Protein AF-A0A3P1TD39-F1 (afdb_monomer)

Solvent-accessible surface area (backbone atoms only — not comparable to full-atom values): 18382 Å² total; per-residue (Å²): 131,80,93,65,80,79,54,43,63,57,52,40,51,51,52,52,50,35,37,76,71,69,47,69,51,50,59,56,57,63,72,44,53,49,59,53,51,52,46,24,37,55,45,38,36,72,42,87,74,87,69,83,88,59,96,70,74,59,81,68,48,37,69,60,39,45,28,44,63,50,65,69,50,23,34,54,22,42,58,54,38,56,75,42,86,57,62,47,39,44,34,53,33,38,55,29,41,52,40,89,48,66,66,38,19,52,52,18,47,55,41,57,73,74,49,77,57,79,81,40,47,82,45,25,48,43,30,29,51,63,39,48,80,39,88,74,18,57,56,51,44,62,55,47,48,66,73,42,50,94,75,48,68,76,69,52,55,53,56,34,56,69,38,89,53,65,67,38,20,51,49,42,52,50,52,40,51,74,72,61,54,52,38,66,62,28,48,59,50,50,76,72,56,80,52,67,70,55,43,51,56,28,39,64,46,17,48,79,37,72,73,46,21,59,56,23,56,77,43,91,47,59,66,38,26,30,50,18,60,70,71,51,52,60,92,77,53,53,69,68,59,37,56,56,32,39,53,38,94,42,69,69,29,19,56,49,24,45,58,49,25,52,70,71,74,41,61,52,63,63,50,23,48,54,43,24,74,75,66,67,37,69,44,25,48,53,43,30,49,74,70,71,52,83,79,59,70,68,59,53,49,53,56,63,68,66,72,53,84,69,70,76,74,73,92,75,79,74,78,79,83,79,76,83,80,134

pLDDT: mean 89.74, std 12.95, range [38.0, 98.5]

Radius of gyration: 28.57 Å; Cα contacts (8 Å, |Δi|>4): 344; chains: 1; bounding box: 74×51×77 Å

Organism: NCBI:txid1750

Secondary structure (DSSP, 8-state):
---SPPPHHHHHHHHHHHHHTT--HHHHHHHS-HHHHHHHHHHHHHS-------SS--GGGHHHHHTSS-HHHHHHHHHHHHHS-SHHHHHHHHHHTT-SSHHHHHHHHHHHHTS-HHHHHHHHHHHHHHHTTSGGGTTHHHHHHHHHHHHHTTHHHHHHHS-SSHHHHHHHHHHHHHTT--HHHHHHHHTT---HHHHHHHHHHHTTSHHHHHHHHTSS-HHHHHHHHHHS-GGGS-HHHHHHHHT-SSHHHHHHHHHHHHHTT--HHHHHHHHHHHH--HHHHHHHHHTT----HHHHHHHHHTS-------TT-PPP------

Structure (mmCIF, N/CA/C/O backbone):
data_AF-A0A3P1TD39-F1
#
_entry.id   AF-A0A3P1TD39-F1
#
loop_
_atom_site.group_PDB
_atom_site.id
_atom_site.type_symbol
_atom_site.label_atom_id
_atom_site.label_alt_id
_atom_site.label_comp_id
_atom_site.label_asym_id
_atom_site.label_entity_id
_atom_site.label_seq_id
_atom_site.pdbx_PDB_ins_code
_atom_site.Cartn_x
_atom_site.Cartn_y
_atom_site.Cartn_z
_atom_site.occupancy
_atom_site.B_iso_or_equiv
_atom_site.auth_seq_id
_atom_site.auth_comp_id
_atom_site.auth_asym_id
_atom_site.auth_atom_id
_atom_site.pdbx_PDB_model_num
ATOM 1 N N . MET A 1 1 ? -19.258 -7.836 -21.640 1.00 57.88 1 MET A N 1
ATOM 2 C CA . MET A 1 1 ? -17.808 -7.576 -21.770 1.00 57.88 1 MET A CA 1
ATOM 3 C C . MET A 1 1 ? -17.136 -8.303 -20.620 1.00 57.88 1 MET A C 1
ATOM 5 O O . MET A 1 1 ? -17.690 -8.280 -19.534 1.00 57.88 1 MET A O 1
ATOM 9 N N . SER A 1 2 ? -16.070 -9.059 -20.869 1.00 64.00 2 SER A N 1
ATOM 10 C CA . SER A 1 2 ? -15.396 -9.835 -19.819 1.00 64.00 2 SER A CA 1
ATOM 11 C C . SER A 1 2 ? -14.623 -8.881 -18.905 1.00 64.00 2 SER A C 1
ATOM 13 O O . SER A 1 2 ? -13.702 -8.229 -19.384 1.00 64.00 2 SER A O 1
ATOM 15 N N . ASP A 1 3 ? -14.969 -8.819 -17.617 1.00 87.12 3 ASP A N 1
ATOM 16 C CA . ASP A 1 3 ? -14.298 -7.979 -16.602 1.00 87.12 3 ASP A CA 1
ATOM 17 C C . ASP A 1 3 ? -12.901 -8.496 -16.198 1.00 87.12 3 ASP A C 1
ATOM 19 O O . ASP A 1 3 ? -12.267 -7.978 -15.278 1.00 87.12 3 ASP A O 1
ATOM 23 N N . PHE A 1 4 ? -12.400 -9.535 -16.869 1.00 88.06 4 PHE A N 1
ATOM 24 C CA . PHE A 1 4 ? -11.078 -10.084 -16.600 1.00 88.06 4 PHE A CA 1
ATOM 25 C C . PHE A 1 4 ? -10.000 -9.367 -17.419 1.00 88.06 4 PHE A C 1
ATOM 27 O O . PHE A 1 4 ? -10.161 -9.220 -18.635 1.00 88.06 4 PHE A O 1
ATOM 34 N N . PRO A 1 5 ? -8.878 -8.963 -16.791 1.00 89.62 5 PRO A N 1
ATOM 35 C CA . PRO A 1 5 ? -7.747 -8.424 -17.530 1.00 89.62 5 PRO A CA 1
ATOM 36 C C . PRO A 1 5 ? -7.215 -9.475 -18.522 1.00 89.62 5 PRO A C 1
ATOM 38 O O . PRO A 1 5 ? -7.234 -10.673 -18.212 1.00 89.62 5 PRO A O 1
ATOM 41 N N . PRO A 1 6 ? -6.736 -9.058 -19.709 1.00 93.06 6 PRO A N 1
ATOM 42 C CA . PRO A 1 6 ? -6.147 -9.976 -20.678 1.00 93.06 6 PRO A CA 1
ATOM 43 C C . PRO A 1 6 ? -4.956 -10.720 -20.064 1.00 93.06 6 PRO A C 1
ATOM 45 O O . PRO A 1 6 ? -4.230 -10.183 -19.224 1.00 93.06 6 PRO A O 1
ATOM 48 N N . SER A 1 7 ? -4.737 -11.965 -20.493 1.00 95.31 7 SER A N 1
ATOM 49 C CA . SER A 1 7 ? -3.577 -12.735 -20.039 1.00 95.31 7 SER A CA 1
ATOM 50 C C . SER A 1 7 ? -2.274 -12.083 -20.517 1.00 95.31 7 SER A C 1
ATOM 52 O O . SER A 1 7 ? -2.231 -11.429 -21.561 1.00 95.31 7 SER A O 1
ATOM 54 N N . SER A 1 8 ? -1.174 -12.301 -19.791 1.00 94.56 8 SER A N 1
ATOM 55 C CA . SER A 1 8 ? 0.138 -11.775 -20.194 1.00 94.56 8 SER A CA 1
ATOM 56 C C . SER A 1 8 ? 0.577 -12.272 -21.575 1.00 94.56 8 SER A C 1
ATOM 58 O O . SER A 1 8 ? 1.276 -11.557 -22.280 1.00 94.56 8 SER A O 1
ATOM 60 N N . GLN A 1 9 ? 0.129 -13.458 -22.002 1.00 93.38 9 GLN A N 1
ATOM 61 C CA . GLN A 1 9 ? 0.405 -13.982 -23.342 1.00 93.38 9 GLN A CA 1
ATOM 62 C C . GLN A 1 9 ? -0.296 -13.176 -24.439 1.00 93.38 9 GLN A C 1
ATOM 64 O O . GLN A 1 9 ? 0.348 -12.827 -25.424 1.00 93.38 9 GLN A O 1
ATOM 69 N N . VAL A 1 10 ? -1.571 -12.825 -24.234 1.00 94.31 10 VAL A N 1
ATOM 70 C CA . VAL A 1 10 ? -2.329 -11.966 -25.160 1.00 94.31 10 VAL A CA 1
ATOM 71 C C . VAL A 1 10 ? -1.664 -10.594 -25.272 1.00 94.31 10 VAL A C 1
ATOM 73 O O . VAL A 1 10 ? -1.522 -10.061 -26.365 1.00 94.31 10 VAL A O 1
ATOM 76 N N . LEU A 1 11 ? -1.177 -10.044 -24.157 1.00 95.75 11 LEU A N 1
ATOM 77 C CA . LEU A 1 11 ? -0.464 -8.764 -24.156 1.00 95.75 11 LEU A CA 1
ATOM 78 C C . LEU A 1 11 ? 0.891 -8.824 -24.884 1.00 95.75 11 LEU A C 1
ATOM 80 O O . LEU A 1 11 ? 1.277 -7.856 -25.535 1.00 95.75 11 LEU A O 1
ATOM 84 N N . VAL A 1 12 ? 1.610 -9.950 -24.811 1.00 94.44 12 VAL A N 1
ATOM 85 C CA . VAL A 1 12 ? 2.839 -10.164 -25.599 1.00 94.44 12 VAL A CA 1
ATOM 86 C C . VAL A 1 12 ? 2.527 -10.244 -27.097 1.00 94.44 12 VAL A C 1
ATOM 88 O O . VAL A 1 12 ? 3.267 -9.686 -27.903 1.00 94.44 12 VAL A O 1
ATOM 91 N N . GLU A 1 13 ? 1.442 -10.922 -27.477 1.00 93.31 13 GLU A N 1
ATOM 92 C CA . GLU A 1 13 ? 0.987 -11.003 -28.872 1.00 93.31 13 GLU A CA 1
ATOM 93 C C . GLU A 1 13 ? 0.573 -9.627 -29.399 1.00 93.31 13 GLU A C 1
ATOM 95 O O . GLU A 1 13 ? 1.046 -9.222 -30.459 1.00 93.31 13 GLU A O 1
ATOM 100 N N . GLN A 1 14 ? -0.182 -8.863 -28.608 1.00 95.12 14 GLN A N 1
ATOM 101 C CA . GLN A 1 14 ? -0.539 -7.478 -28.914 1.00 95.12 14 GLN A CA 1
ATOM 102 C C . GLN A 1 14 ? 0.703 -6.592 -29.085 1.00 95.12 14 GLN A C 1
ATOM 104 O O . GLN A 1 14 ? 0.769 -5.795 -30.018 1.00 95.12 14 GLN A O 1
ATOM 109 N N . LEU A 1 15 ? 1.712 -6.735 -28.216 1.00 94.81 15 LEU A N 1
ATOM 110 C CA . LEU A 1 15 ? 2.974 -6.005 -28.349 1.00 94.81 15 LEU A CA 1
ATOM 111 C C . LEU A 1 15 ? 3.665 -6.327 -29.677 1.00 94.81 15 LEU A C 1
ATOM 113 O O . LEU A 1 15 ? 4.125 -5.411 -30.356 1.00 94.81 15 LEU A O 1
ATOM 117 N N . ALA A 1 16 ? 3.728 -7.603 -30.057 1.00 92.38 16 ALA A N 1
ATOM 118 C CA . ALA A 1 16 ? 4.336 -8.022 -31.316 1.00 92.38 16 ALA A CA 1
ATOM 119 C C . ALA A 1 16 ? 3.547 -7.509 -32.531 1.00 92.38 16 ALA A C 1
ATOM 121 O O . ALA A 1 16 ? 4.153 -7.021 -33.481 1.00 92.38 16 ALA A O 1
ATOM 122 N N . GLU A 1 17 ? 2.215 -7.560 -32.487 1.00 93.19 17 GLU A N 1
ATOM 123 C CA . GLU A 1 17 ? 1.334 -7.054 -33.543 1.00 93.19 17 GLU A CA 1
ATOM 124 C C . GLU A 1 17 ? 1.501 -5.545 -33.752 1.00 93.19 17 GLU A C 1
ATOM 126 O O . GLU A 1 17 ? 1.794 -5.113 -34.867 1.00 93.19 17 GLU A O 1
ATOM 131 N N . VAL A 1 18 ? 1.405 -4.750 -32.678 1.00 94.50 18 VAL A N 1
ATOM 132 C CA . VAL A 1 18 ? 1.616 -3.293 -32.729 1.00 94.50 18 VAL A CA 1
ATOM 133 C C . VAL A 1 18 ? 3.020 -2.968 -33.241 1.00 94.50 18 VAL A C 1
ATOM 135 O O . VAL A 1 18 ? 3.169 -2.069 -34.064 1.00 94.50 18 VAL A O 1
ATOM 138 N N . THR A 1 19 ? 4.038 -3.724 -32.815 1.00 92.12 19 THR A N 1
ATOM 139 C CA . THR A 1 19 ? 5.416 -3.555 -33.309 1.00 92.12 19 THR A CA 1
ATOM 140 C C . THR A 1 19 ? 5.503 -3.807 -34.816 1.00 92.12 19 THR A C 1
ATOM 142 O O . THR A 1 19 ? 5.998 -2.953 -35.545 1.00 92.12 19 THR A O 1
ATOM 145 N N . ASN A 1 20 ? 4.976 -4.937 -35.297 1.00 90.06 20 ASN A N 1
ATOM 146 C CA . ASN A 1 20 ? 5.028 -5.327 -36.711 1.00 90.06 20 ASN A CA 1
ATOM 147 C C . ASN A 1 20 ? 4.225 -4.386 -37.619 1.00 90.06 20 ASN A C 1
ATOM 149 O O . ASN A 1 20 ? 4.592 -4.179 -38.774 1.00 90.06 20 ASN A O 1
ATOM 153 N N . ALA A 1 21 ? 3.141 -3.811 -37.101 1.00 92.44 21 ALA A N 1
ATOM 154 C CA . ALA A 1 21 ? 2.335 -2.815 -37.796 1.00 92.44 21 ALA A CA 1
ATOM 155 C C . ALA A 1 21 ? 2.965 -1.406 -37.784 1.00 92.44 21 ALA A C 1
ATOM 157 O O . ALA A 1 21 ? 2.401 -0.487 -38.376 1.00 92.44 21 ALA A O 1
ATOM 158 N N . GLY A 1 22 ? 4.102 -1.209 -37.101 1.00 91.31 22 GLY A N 1
ATOM 159 C CA . GLY A 1 22 ? 4.721 0.107 -36.926 1.00 91.31 22 GLY A CA 1
ATOM 160 C C . GLY A 1 22 ? 3.883 1.069 -36.074 1.00 91.31 22 GLY A C 1
ATOM 161 O O . GLY A 1 22 ? 3.998 2.283 -36.233 1.00 91.31 22 GLY A O 1
ATOM 162 N N . GLY A 1 23 ? 3.016 0.539 -35.206 1.00 93.38 23 GLY A N 1
ATOM 163 C CA . GLY A 1 23 ? 2.178 1.323 -34.302 1.00 93.38 23 GLY A CA 1
ATOM 164 C C . GLY A 1 23 ? 2.947 1.926 -33.121 1.00 93.38 23 GLY A C 1
ATOM 165 O O . GLY A 1 23 ? 4.159 1.755 -32.970 1.00 93.38 23 GLY A O 1
ATOM 166 N N . ASP A 1 24 ? 2.227 2.635 -32.248 1.00 95.75 24 ASP A N 1
ATOM 167 C CA . ASP A 1 24 ? 2.815 3.313 -31.087 1.00 95.75 24 ASP A CA 1
ATOM 168 C C . ASP A 1 24 ? 3.069 2.343 -29.919 1.00 95.75 24 ASP A C 1
ATOM 170 O O . ASP A 1 24 ? 2.263 2.170 -28.999 1.00 95.75 24 ASP A O 1
ATOM 174 N N . VAL A 1 25 ? 4.227 1.684 -29.978 1.00 95.62 25 VAL A N 1
ATOM 175 C CA . VAL A 1 25 ? 4.691 0.743 -28.950 1.00 95.62 25 VAL A CA 1
ATOM 176 C C . VAL A 1 25 ? 4.929 1.437 -27.601 1.00 95.62 25 VAL A C 1
ATOM 178 O O . VAL A 1 25 ? 4.716 0.826 -26.551 1.00 95.62 25 VAL A O 1
ATOM 181 N N . ASP A 1 26 ? 5.338 2.708 -27.599 1.00 95.69 26 ASP A N 1
ATOM 182 C CA . ASP A 1 26 ? 5.600 3.442 -26.358 1.00 95.69 26 ASP A CA 1
ATOM 183 C C . ASP A 1 26 ? 4.304 3.674 -25.595 1.00 95.69 26 ASP A C 1
ATOM 185 O O . ASP A 1 26 ? 4.239 3.400 -24.393 1.00 95.69 26 ASP A O 1
ATOM 189 N N . GLN A 1 27 ? 3.258 4.109 -26.297 1.00 96.19 27 GLN A N 1
ATOM 190 C CA . GLN A 1 27 ? 1.952 4.315 -25.691 1.00 96.19 27 GLN A CA 1
ATOM 191 C C . GLN A 1 27 ? 1.367 3.011 -25.141 1.00 96.19 27 GLN A C 1
ATOM 193 O O . GLN A 1 27 ? 0.805 3.004 -24.042 1.00 96.19 27 GLN A O 1
ATOM 198 N N . LEU A 1 28 ? 1.554 1.889 -25.845 1.00 97.00 28 LEU A N 1
ATOM 199 C CA . LEU A 1 28 ? 1.145 0.577 -25.342 1.00 97.00 28 LEU A CA 1
ATOM 200 C C . LEU A 1 28 ? 1.860 0.231 -24.024 1.00 97.00 28 LEU A C 1
ATOM 202 O O . LEU A 1 28 ? 1.207 -0.148 -23.053 1.00 97.00 28 LEU A O 1
ATOM 206 N N . ILE A 1 29 ? 3.178 0.427 -23.943 1.00 97.06 29 ILE A N 1
ATOM 207 C CA . ILE A 1 29 ? 3.965 0.154 -22.726 1.00 97.06 29 ILE A CA 1
ATOM 208 C C . ILE A 1 29 ? 3.551 1.058 -21.565 1.00 97.06 29 ILE A C 1
ATOM 210 O O . ILE A 1 29 ? 3.500 0.612 -20.415 1.00 97.06 29 ILE A O 1
ATOM 214 N N . LEU A 1 30 ? 3.260 2.327 -21.850 1.00 96.06 30 LEU A N 1
ATOM 215 C CA . LEU A 1 30 ? 2.821 3.292 -20.845 1.00 96.06 30 LEU A CA 1
ATOM 216 C C . LEU A 1 30 ? 1.411 2.997 -20.331 1.00 96.06 30 LEU A C 1
ATOM 218 O O . LEU A 1 30 ? 1.135 3.279 -19.165 1.00 96.06 30 LEU A O 1
ATOM 222 N N . SER A 1 31 ? 0.558 2.377 -21.152 1.00 96.31 31 SER A N 1
ATOM 223 C CA . SER A 1 31 ? -0.783 1.944 -20.743 1.00 96.31 31 SER A CA 1
ATOM 224 C C . SER A 1 31 ? -0.767 0.813 -19.706 1.00 96.31 31 SER A C 1
ATOM 226 O O . SER A 1 31 ? -1.742 0.614 -18.980 1.00 96.31 31 SER A O 1
ATOM 228 N N . TRP A 1 32 ? 0.338 0.071 -19.595 1.00 97.25 32 TRP A N 1
ATOM 229 C CA . TRP A 1 32 ? 0.459 -1.026 -18.644 1.00 97.25 32 TRP A CA 1
ATOM 230 C C . TRP A 1 32 ? 0.834 -0.541 -17.245 1.00 97.25 32 TRP A C 1
ATOM 232 O O . TRP A 1 32 ? 1.666 0.352 -17.055 1.00 97.25 32 TRP A O 1
ATOM 242 N N . THR A 1 33 ? 0.305 -1.215 -16.223 1.00 96.69 33 THR A N 1
ATOM 243 C CA . THR A 1 33 ? 0.820 -1.059 -14.856 1.00 96.69 33 THR A CA 1
ATOM 244 C C . THR A 1 33 ? 2.251 -1.603 -14.760 1.00 96.69 33 THR A C 1
ATOM 246 O O . THR A 1 33 ? 2.690 -2.396 -15.598 1.00 96.69 33 THR A O 1
ATOM 249 N N . ALA A 1 34 ? 3.004 -1.203 -13.732 1.00 97.00 34 ALA A N 1
ATOM 250 C CA . ALA A 1 34 ? 4.344 -1.742 -13.486 1.00 97.00 34 ALA A CA 1
ATOM 251 C C . ALA A 1 34 ? 4.336 -3.276 -13.355 1.00 97.00 34 ALA A C 1
ATOM 253 O O . ALA A 1 34 ? 5.189 -3.959 -13.922 1.00 97.00 34 ALA A O 1
ATOM 254 N N . ARG A 1 35 ? 3.324 -3.824 -12.672 1.00 96.25 35 ARG A N 1
ATOM 255 C CA . ARG A 1 35 ? 3.127 -5.268 -12.523 1.00 96.25 35 ARG A CA 1
ATOM 256 C C . ARG A 1 35 ? 2.851 -5.950 -13.862 1.00 96.25 35 ARG A C 1
ATOM 258 O O . ARG A 1 35 ? 3.516 -6.933 -14.179 1.00 96.25 35 ARG A O 1
ATOM 265 N N . THR A 1 36 ? 1.929 -5.406 -14.656 1.00 96.69 36 THR A N 1
ATOM 266 C CA . THR A 1 36 ? 1.600 -5.932 -15.989 1.00 96.69 36 THR A CA 1
ATOM 267 C C . THR A 1 36 ? 2.837 -5.956 -16.887 1.00 96.69 36 THR A C 1
ATOM 269 O O . THR A 1 36 ? 3.114 -6.974 -17.511 1.00 96.69 36 THR A O 1
ATOM 272 N N . LEU A 1 37 ? 3.640 -4.886 -16.890 1.00 97.81 37 LEU A N 1
ATOM 273 C CA . LEU A 1 37 ? 4.893 -4.823 -17.651 1.00 97.81 37 LEU A CA 1
ATOM 274 C C . LEU A 1 37 ? 5.869 -5.952 -17.266 1.00 97.81 37 LEU A C 1
ATOM 276 O O . LEU A 1 37 ? 6.480 -6.572 -18.135 1.00 97.81 37 LEU A O 1
ATOM 280 N N . ILE A 1 38 ? 6.002 -6.246 -15.970 1.00 97.19 38 ILE A N 1
ATOM 281 C CA . ILE A 1 38 ? 6.857 -7.334 -15.473 1.00 97.19 38 ILE A CA 1
ATOM 282 C C . ILE A 1 38 ? 6.316 -8.716 -15.880 1.00 97.19 38 ILE A C 1
ATOM 284 O O . ILE A 1 38 ? 7.097 -9.612 -16.208 1.00 97.19 38 ILE A O 1
ATOM 288 N N . GLU A 1 39 ? 4.998 -8.912 -15.838 1.00 96.25 39 GLU A N 1
ATOM 289 C CA . GLU A 1 39 ? 4.345 -10.165 -16.240 1.00 96.25 39 GLU A CA 1
ATOM 290 C C . GLU A 1 39 ? 4.477 -10.412 -17.752 1.00 96.25 39 GLU A C 1
ATOM 292 O O . GLU A 1 39 ? 4.776 -11.536 -18.162 1.00 96.25 39 GLU A O 1
ATOM 297 N N . VAL A 1 40 ? 4.329 -9.362 -18.566 1.00 96.56 40 VAL A N 1
ATOM 298 C CA . VAL A 1 40 ? 4.555 -9.391 -20.021 1.00 96.56 40 VAL A CA 1
ATOM 299 C C . VAL A 1 40 ? 6.005 -9.745 -20.339 1.00 96.56 40 VAL A C 1
ATOM 301 O O . VAL A 1 40 ? 6.243 -10.651 -21.132 1.00 96.56 40 VAL A O 1
ATOM 304 N N . ASP A 1 41 ? 6.985 -9.114 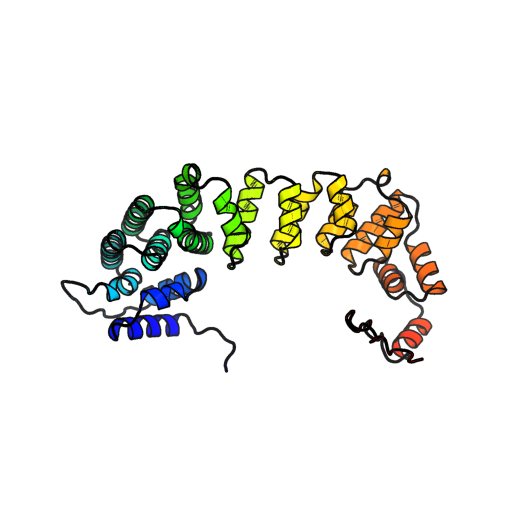-19.687 1.00 96.88 41 ASP A N 1
ATOM 305 C CA . ASP A 1 41 ? 8.400 -9.448 -19.896 1.00 96.88 41 ASP A CA 1
ATOM 306 C C . ASP A 1 41 ? 8.728 -10.894 -19.509 1.00 96.88 41 ASP A C 1
ATOM 308 O O . ASP A 1 41 ? 9.423 -11.595 -20.246 1.00 96.88 41 ASP A O 1
ATOM 312 N N . ALA A 1 42 ? 8.205 -11.377 -18.381 1.00 95.25 42 ALA A N 1
ATOM 313 C CA . ALA A 1 42 ? 8.394 -12.766 -17.981 1.00 95.25 42 ALA A CA 1
ATOM 314 C C . ALA A 1 42 ? 7.806 -13.741 -19.019 1.00 95.25 42 ALA A C 1
ATOM 316 O O . ALA A 1 42 ? 8.459 -14.725 -19.377 1.00 95.25 42 ALA A O 1
ATOM 317 N N . ALA A 1 43 ? 6.609 -13.450 -19.540 1.00 94.81 43 ALA A N 1
ATOM 318 C CA . ALA A 1 43 ? 5.965 -14.250 -20.579 1.00 94.81 43 ALA A CA 1
ATOM 319 C C . ALA A 1 43 ? 6.731 -14.203 -21.915 1.00 94.81 43 ALA A C 1
ATOM 321 O O . ALA A 1 43 ? 6.946 -15.247 -22.536 1.00 94.81 43 ALA A O 1
ATOM 322 N N . ALA A 1 44 ? 7.201 -13.023 -22.329 1.00 93.56 44 ALA A N 1
ATOM 323 C CA . ALA A 1 44 ? 7.982 -12.831 -23.549 1.00 93.56 44 ALA A CA 1
ATOM 324 C C . ALA A 1 44 ? 9.301 -13.619 -23.520 1.00 93.56 44 ALA A C 1
ATOM 326 O O . ALA A 1 44 ? 9.648 -14.274 -24.503 1.00 93.56 44 ALA A O 1
ATOM 327 N N . ARG A 1 45 ? 9.993 -13.644 -22.374 1.00 91.75 45 ARG A N 1
ATOM 328 C CA . ARG A 1 45 ? 11.222 -14.436 -22.178 1.00 91.75 45 ARG A CA 1
ATOM 329 C C . ARG A 1 45 ? 10.985 -15.943 -22.203 1.00 91.75 45 ARG A C 1
ATOM 331 O O . ARG A 1 45 ? 11.887 -16.689 -22.572 1.00 91.75 45 ARG A O 1
ATOM 338 N N . GLY A 1 46 ? 9.800 -16.394 -21.792 1.00 88.75 46 GLY A N 1
ATOM 339 C CA . GLY A 1 46 ? 9.421 -17.808 -21.840 1.00 88.75 46 GLY A CA 1
ATOM 340 C C . GLY A 1 46 ? 9.208 -18.325 -23.264 1.00 88.75 46 GLY A C 1
ATOM 341 O O . GLY A 1 46 ? 9.323 -19.526 -23.509 1.00 88.75 46 GLY A O 1
ATOM 342 N N . ARG A 1 47 ? 8.936 -17.433 -24.223 1.00 82.50 47 ARG A N 1
ATOM 343 C CA . ARG A 1 47 ? 8.753 -17.793 -25.629 1.00 82.50 47 ARG A CA 1
ATOM 344 C C . ARG A 1 47 ? 10.070 -17.678 -26.397 1.00 82.50 47 ARG A C 1
ATOM 346 O O . ARG A 1 47 ? 10.749 -16.650 -26.407 1.00 82.50 47 ARG A O 1
ATOM 353 N N 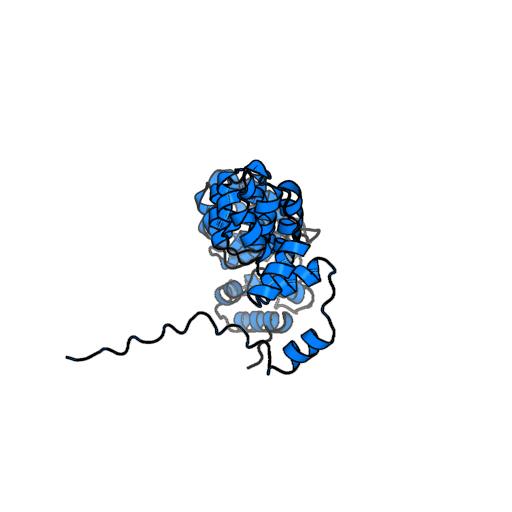. ARG A 1 48 ? 10.397 -18.730 -27.148 1.00 75.12 48 ARG A N 1
ATOM 354 C CA . ARG A 1 48 ? 11.412 -18.667 -28.206 1.00 75.12 48 ARG A CA 1
ATOM 355 C C . ARG A 1 48 ? 10.793 -18.033 -29.448 1.00 75.12 48 ARG A C 1
ATOM 357 O O . ARG A 1 48 ? 10.550 -18.711 -30.438 1.00 75.12 48 ARG A O 1
ATOM 364 N N . PHE A 1 49 ? 10.494 -16.740 -29.377 1.00 69.12 49 PHE A N 1
ATOM 365 C CA . PHE A 1 49 ? 10.133 -15.996 -30.578 1.00 69.12 49 PHE A CA 1
ATOM 366 C C . PHE A 1 49 ? 11.317 -16.015 -31.549 1.00 69.12 49 PHE A C 1
ATOM 368 O O . PHE A 1 49 ? 12.441 -15.648 -31.190 1.00 69.12 49 PHE A O 1
ATOM 375 N N . THR A 1 50 ? 11.063 -16.476 -32.771 1.00 68.94 50 THR A N 1
ATOM 376 C CA . THR A 1 50 ? 11.990 -16.356 -33.892 1.00 68.94 50 THR A CA 1
ATOM 377 C C . THR A 1 50 ? 11.933 -14.923 -34.386 1.00 68.94 50 THR A C 1
ATOM 379 O O . THR A 1 50 ? 11.051 -14.542 -35.149 1.00 68.94 50 THR A O 1
ATOM 382 N N . TRP A 1 51 ? 12.855 -14.111 -33.890 1.00 68.06 51 TRP A N 1
ATOM 383 C CA . TRP A 1 51 ? 12.989 -12.724 -34.308 1.00 68.06 51 TRP A CA 1
ATOM 384 C C . TRP A 1 51 ? 13.786 -12.641 -35.606 1.00 68.06 51 TRP A C 1
ATOM 386 O O . TRP A 1 51 ? 14.832 -13.299 -35.701 1.00 68.06 51 TRP A O 1
ATOM 396 N N . PRO A 1 52 ? 13.364 -11.804 -36.564 1.00 66.31 52 PRO A N 1
ATOM 397 C CA . PRO A 1 52 ? 14.136 -11.588 -37.771 1.00 66.31 52 PRO A CA 1
ATOM 398 C C . PRO A 1 52 ? 15.535 -11.056 -37.427 1.00 66.31 52 PRO A C 1
ATOM 400 O O . PRO A 1 52 ? 15.732 -10.223 -36.540 1.00 66.31 52 PRO A O 1
ATOM 403 N N . HIS A 1 53 ? 16.545 -11.589 -38.112 1.00 66.88 53 HIS A N 1
ATOM 404 C CA . HIS A 1 53 ? 17.940 -11.194 -37.937 1.00 66.88 53 HIS A CA 1
ATOM 405 C C . HIS A 1 53 ? 18.238 -9.932 -38.758 1.00 66.88 53 HIS A C 1
ATOM 407 O O . HIS A 1 53 ? 18.940 -9.984 -39.768 1.00 66.88 53 HIS A O 1
ATOM 413 N N . HIS A 1 54 ? 17.696 -8.784 -38.355 1.00 70.50 54 HIS A N 1
ATOM 414 C CA . HIS A 1 54 ? 18.052 -7.517 -38.990 1.00 70.50 54 HIS A CA 1
ATOM 415 C C . HIS A 1 54 ? 19.412 -7.020 -38.473 1.00 70.50 54 HIS A C 1
ATOM 417 O O . HIS A 1 54 ? 19.638 -6.925 -37.269 1.00 70.50 54 HIS A O 1
ATOM 423 N N . ARG A 1 55 ? 20.334 -6.667 -39.386 1.00 70.06 55 ARG A N 1
ATOM 424 C CA . ARG A 1 55 ? 21.633 -6.043 -39.037 1.00 70.06 55 ARG A CA 1
ATOM 425 C C . ARG A 1 55 ? 21.476 -4.658 -38.394 1.00 70.06 55 ARG A C 1
ATOM 427 O O . ARG A 1 55 ? 22.371 -4.218 -37.681 1.00 70.06 55 ARG A O 1
ATOM 434 N N . ARG A 1 56 ? 20.364 -3.970 -38.665 1.00 77.62 56 ARG A N 1
ATOM 435 C CA . ARG A 1 56 ? 19.940 -2.730 -38.003 1.00 77.62 56 ARG A CA 1
ATOM 436 C C . ARG A 1 56 ? 18.488 -2.905 -37.593 1.00 77.62 56 ARG A C 1
ATOM 438 O O . ARG A 1 56 ? 17.648 -3.110 -38.462 1.00 77.62 56 ARG A O 1
ATOM 445 N N . LEU A 1 57 ? 18.223 -2.851 -36.295 1.00 78.56 57 LEU A N 1
ATOM 446 C CA . LEU A 1 57 ? 16.871 -2.986 -35.772 1.00 78.56 57 LEU A CA 1
ATOM 447 C C . LEU A 1 57 ? 16.160 -1.629 -35.844 1.00 78.56 57 LEU A C 1
ATOM 449 O O . LEU A 1 57 ? 16.730 -0.628 -35.392 1.00 78.56 57 LEU A O 1
ATOM 453 N N . PRO A 1 58 ? 14.948 -1.568 -36.413 1.00 86.12 58 PRO A N 1
ATOM 454 C CA . PRO A 1 58 ? 14.109 -0.384 -36.353 1.00 86.12 58 PRO A CA 1
ATOM 455 C C . PRO A 1 58 ? 13.892 0.090 -34.903 1.00 86.12 58 PRO A C 1
ATOM 457 O O . PRO A 1 58 ? 13.727 -0.736 -34.003 1.00 86.12 58 PRO A O 1
ATOM 460 N N . PRO A 1 59 ? 13.830 1.410 -34.638 1.00 87.31 59 PRO A N 1
ATOM 461 C CA . PRO A 1 59 ? 13.640 1.934 -33.282 1.00 87.31 59 PRO A CA 1
ATOM 462 C C . PRO A 1 59 ? 12.385 1.420 -32.554 1.00 87.31 59 PRO A C 1
ATOM 464 O O . PRO A 1 59 ? 12.400 1.291 -31.329 1.00 87.31 59 PRO A O 1
ATOM 467 N N . HIS A 1 60 ? 11.310 1.109 -33.288 1.00 89.50 60 HIS A N 1
ATOM 468 C CA . HIS A 1 60 ? 10.061 0.587 -32.723 1.00 89.50 60 HIS A CA 1
ATOM 469 C C . HIS A 1 60 ? 10.168 -0.875 -32.256 1.00 89.50 60 HIS A C 1
ATOM 471 O O . HIS A 1 60 ? 9.390 -1.288 -31.405 1.00 89.50 60 HIS A O 1
ATOM 477 N N . GLU A 1 61 ? 11.163 -1.639 -32.721 1.00 91.81 61 GLU A N 1
ATOM 478 C CA . GLU A 1 61 ? 11.400 -3.021 -32.275 1.00 91.81 61 GLU A CA 1
ATOM 479 C C . GLU A 1 61 ? 12.186 -3.105 -30.956 1.00 91.81 61 GLU A C 1
ATOM 481 O O . GLU A 1 61 ? 12.227 -4.154 -30.311 1.00 91.81 61 GLU A O 1
ATOM 486 N N . VAL A 1 62 ? 12.816 -2.007 -30.521 1.00 94.62 62 VAL A N 1
ATOM 487 C CA . VAL A 1 62 ? 13.697 -1.987 -29.340 1.00 94.62 62 VAL A CA 1
ATOM 488 C C . VAL A 1 62 ? 13.009 -2.483 -28.060 1.00 94.62 62 VAL A C 1
ATOM 490 O O . VAL A 1 62 ? 13.623 -3.281 -27.343 1.00 94.62 62 VAL A O 1
ATOM 493 N N . PRO A 1 63 ? 11.759 -2.091 -27.738 1.00 94.94 63 PRO A N 1
ATOM 494 C CA . PRO A 1 63 ? 11.081 -2.612 -26.556 1.00 94.94 63 PRO A CA 1
ATOM 495 C C . PRO A 1 63 ? 10.911 -4.124 -26.570 1.00 94.94 63 PRO A C 1
ATOM 497 O O . PRO A 1 63 ? 11.145 -4.791 -25.561 1.00 94.94 63 PRO A O 1
ATOM 500 N N . LEU A 1 64 ? 10.582 -4.670 -27.732 1.00 92.44 64 LEU A N 1
ATOM 501 C CA . LEU A 1 64 ? 10.382 -6.092 -27.923 1.00 92.44 64 LEU A CA 1
ATOM 502 C C . LEU A 1 64 ? 11.710 -6.853 -27.824 1.00 92.44 64 LEU A C 1
ATOM 504 O O . LEU A 1 64 ? 11.798 -7.854 -27.109 1.00 92.44 64 LEU A O 1
ATOM 508 N N . LEU A 1 65 ? 12.779 -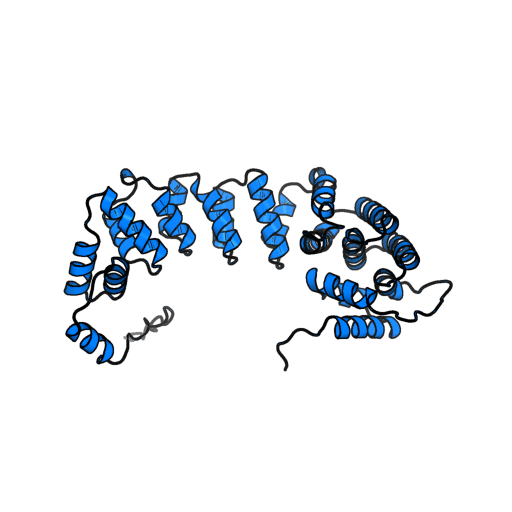6.302 -28.413 1.00 93.38 65 LEU A N 1
ATOM 509 C CA . LEU A 1 65 ? 14.148 -6.806 -28.263 1.00 93.38 65 LEU A CA 1
ATOM 510 C C . LEU A 1 65 ? 14.584 -6.848 -26.790 1.00 93.38 65 LEU A C 1
ATOM 512 O O . LEU A 1 65 ? 15.232 -7.802 -26.340 1.00 93.38 65 LEU A O 1
ATOM 516 N N . SER A 1 66 ? 14.187 -5.828 -26.024 1.00 96.31 66 SER A N 1
ATOM 517 C CA . SER A 1 66 ? 14.504 -5.738 -24.604 1.00 96.31 66 SER A CA 1
ATOM 518 C C . SER A 1 66 ? 13.887 -6.878 -23.799 1.00 96.31 66 SER A C 1
ATOM 520 O O . SER A 1 66 ? 14.466 -7.223 -22.778 1.00 96.31 66 SER A O 1
ATOM 522 N N . MET A 1 67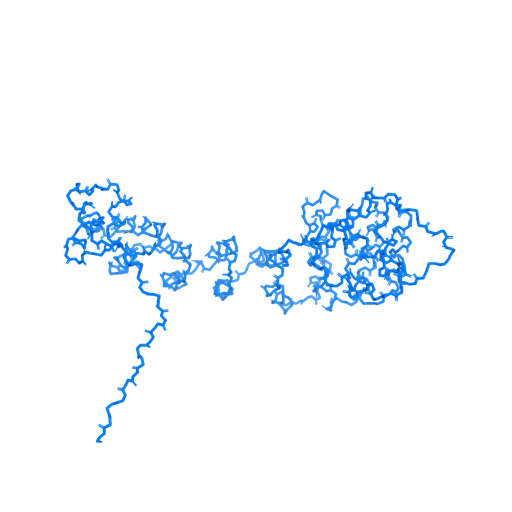 ? 12.793 -7.504 -24.253 1.00 95.94 67 MET A N 1
ATOM 523 C CA . MET A 1 67 ? 12.065 -8.583 -23.558 1.00 95.94 67 MET A CA 1
ATOM 524 C C . MET A 1 67 ? 12.378 -9.994 -24.085 1.00 95.94 67 MET A C 1
ATOM 526 O O . MET A 1 67 ? 11.766 -10.976 -23.668 1.00 95.94 67 MET A O 1
ATOM 530 N N . THR A 1 68 ? 13.339 -10.124 -25.001 1.00 93.31 68 THR A N 1
ATOM 531 C CA . THR A 1 68 ? 13.708 -11.425 -25.583 1.00 93.31 68 THR A CA 1
ATOM 532 C C . THR A 1 68 ? 14.377 -12.348 -24.567 1.00 93.31 68 THR A C 1
ATOM 534 O O . THR A 1 68 ? 14.898 -11.901 -23.549 1.00 93.31 68 THR A O 1
ATOM 537 N N . HIS A 1 69 ? 14.422 -13.653 -24.846 1.00 93.81 69 HIS A N 1
ATOM 538 C CA . HIS A 1 69 ? 15.142 -14.619 -24.006 1.00 93.81 69 HIS A CA 1
ATOM 539 C C . HIS A 1 69 ? 16.678 -14.517 -24.129 1.00 93.81 69 HIS A C 1
ATOM 541 O O . HIS A 1 69 ? 17.393 -14.897 -23.201 1.00 93.81 69 HIS A O 1
ATOM 547 N N . ASP A 1 70 ? 17.194 -13.945 -25.220 1.00 93.44 70 ASP A N 1
ATOM 548 C CA . ASP A 1 70 ? 18.627 -13.815 -25.514 1.00 93.44 70 ASP A CA 1
ATOM 549 C C . ASP A 1 70 ? 19.251 -12.608 -24.786 1.00 93.44 70 ASP A C 1
ATOM 551 O O . ASP A 1 70 ? 18.899 -11.452 -25.026 1.00 93.44 70 ASP A O 1
ATOM 555 N N . GLY A 1 71 ? 20.201 -12.880 -23.888 1.00 94.81 71 GLY A N 1
ATOM 556 C CA . GLY A 1 71 ? 20.876 -11.855 -23.090 1.00 94.81 71 GLY A CA 1
ATOM 557 C C . GLY A 1 71 ? 21.659 -10.830 -23.912 1.00 94.81 71 GLY A C 1
ATOM 558 O O . GLY A 1 71 ? 21.637 -9.651 -23.563 1.00 94.81 71 GLY A O 1
ATOM 559 N N . HIS A 1 72 ? 22.286 -11.238 -25.020 1.00 94.44 72 HIS A N 1
ATOM 560 C CA . HIS A 1 72 ? 23.053 -10.325 -25.876 1.00 94.44 72 HIS A CA 1
ATOM 561 C C . HIS A 1 72 ? 22.140 -9.322 -26.577 1.00 94.44 72 HIS A C 1
ATOM 563 O O . HIS A 1 72 ? 22.453 -8.136 -26.671 1.00 94.44 72 HIS A O 1
ATOM 569 N N . ARG A 1 73 ? 20.965 -9.783 -27.017 1.00 93.94 73 ARG A N 1
ATOM 570 C CA . ARG A 1 73 ? 19.948 -8.911 -27.616 1.00 93.94 73 ARG A CA 1
ATOM 571 C C . ARG A 1 73 ? 19.387 -7.927 -26.606 1.00 93.94 73 ARG A C 1
ATOM 573 O O . ARG A 1 73 ? 19.227 -6.758 -26.938 1.00 93.94 73 ARG A O 1
ATOM 580 N N . ARG A 1 74 ? 19.135 -8.365 -25.370 1.00 96.44 74 ARG A N 1
ATOM 581 C CA . ARG A 1 74 ? 18.698 -7.456 -24.301 1.00 96.44 74 ARG A CA 1
ATOM 582 C C . ARG A 1 74 ? 19.766 -6.420 -23.953 1.00 96.44 74 ARG A C 1
ATOM 584 O O . ARG A 1 74 ? 19.423 -5.266 -23.724 1.00 96.44 74 ARG A O 1
ATOM 591 N N . GLU A 1 75 ? 21.042 -6.796 -23.946 1.00 96.50 75 GLU A N 1
ATOM 592 C CA . GLU A 1 75 ? 22.148 -5.852 -23.743 1.00 96.50 75 GLU A CA 1
ATOM 593 C C . GLU A 1 75 ? 22.215 -4.807 -24.867 1.00 96.50 75 GLU A C 1
ATOM 595 O O . GLU A 1 75 ? 22.257 -3.609 -24.585 1.00 96.50 75 GLU A O 1
ATOM 600 N N . ALA A 1 76 ? 22.125 -5.237 -26.130 1.00 94.75 76 ALA A N 1
ATOM 601 C CA . ALA A 1 76 ? 22.038 -4.329 -27.274 1.00 94.75 76 ALA A CA 1
ATOM 602 C C . ALA A 1 76 ? 20.795 -3.421 -27.192 1.00 94.75 76 ALA A C 1
ATOM 604 O O . ALA A 1 76 ? 20.892 -2.217 -27.426 1.00 94.75 76 ALA A O 1
ATOM 605 N N . ALA A 1 77 ? 19.643 -3.964 -26.778 1.00 96.44 77 ALA A N 1
ATOM 606 C CA . ALA A 1 77 ? 18.428 -3.184 -26.557 1.00 96.44 77 ALA A CA 1
ATOM 607 C C . ALA A 1 77 ? 18.649 -2.094 -25.503 1.00 96.44 77 ALA A C 1
ATOM 609 O O . ALA A 1 77 ? 18.231 -0.962 -25.709 1.00 96.44 77 ALA A O 1
ATOM 610 N N . VAL A 1 78 ? 19.335 -2.398 -24.396 1.00 98.00 78 VAL A N 1
ATOM 611 C CA . VAL A 1 78 ? 19.665 -1.409 -23.358 1.00 98.00 78 VAL A CA 1
ATOM 612 C C . VAL A 1 78 ? 20.540 -0.283 -23.906 1.00 98.00 78 VAL A C 1
ATOM 614 O O . VAL A 1 78 ? 20.300 0.874 -23.570 1.00 98.00 78 VAL A O 1
ATOM 617 N N . GLN A 1 79 ? 21.510 -0.585 -24.770 1.00 96.56 79 GLN A N 1
ATOM 618 C CA . GLN A 1 79 ? 22.330 0.443 -25.424 1.00 96.56 79 GLN A CA 1
ATOM 619 C C . GLN A 1 79 ? 21.496 1.329 -26.361 1.00 96.56 79 GLN A C 1
ATOM 621 O O . GLN A 1 79 ? 21.676 2.541 -26.397 1.00 96.56 79 GLN A O 1
ATOM 626 N N . MET A 1 80 ? 20.537 0.755 -27.089 1.00 96.38 80 MET A N 1
ATOM 627 C CA . MET A 1 80 ? 19.622 1.543 -27.921 1.00 96.38 80 MET A CA 1
ATOM 628 C C . MET A 1 80 ? 18.683 2.398 -27.058 1.00 96.38 80 MET A C 1
ATOM 630 O O . MET A 1 80 ? 18.526 3.593 -27.310 1.00 96.38 80 MET A O 1
ATOM 634 N N . LEU A 1 81 ? 18.116 1.818 -25.995 1.00 96.88 81 LEU A N 1
ATOM 635 C CA . LEU A 1 81 ? 17.273 2.524 -25.030 1.00 96.88 81 LEU A CA 1
ATOM 636 C C . LEU A 1 81 ? 18.033 3.654 -24.333 1.00 96.88 81 LEU A C 1
ATOM 638 O O . LEU A 1 81 ? 17.442 4.697 -24.090 1.00 96.88 81 LEU A O 1
ATOM 642 N N . SER A 1 82 ? 19.327 3.508 -24.032 1.00 96.38 82 SER A N 1
ATOM 643 C CA . SER A 1 82 ? 20.099 4.571 -23.370 1.00 96.38 82 SER A CA 1
ATOM 644 C C . SER A 1 82 ? 20.194 5.843 -24.219 1.00 96.38 82 SER A C 1
ATOM 646 O O . SER A 1 82 ? 20.176 6.938 -23.664 1.00 96.38 82 SER A O 1
ATOM 648 N N . SER A 1 83 ? 20.207 5.703 -25.548 1.00 95.38 83 SER A N 1
ATOM 649 C CA . SER A 1 83 ? 20.224 6.825 -26.496 1.00 95.38 83 SER A CA 1
ATOM 650 C C . SER A 1 83 ? 18.845 7.433 -26.792 1.00 95.38 83 SER A C 1
ATOM 652 O O . SER A 1 83 ? 18.761 8.542 -27.316 1.00 95.38 83 SER A O 1
ATOM 654 N N . ARG A 1 84 ? 17.753 6.733 -26.455 1.00 94.12 84 ARG A N 1
ATOM 655 C CA . ARG A 1 84 ? 16.375 7.145 -26.759 1.00 94.12 84 ARG A CA 1
ATOM 656 C C . ARG A 1 84 ? 15.746 7.878 -25.577 1.00 94.12 84 ARG A C 1
ATOM 658 O O . ARG A 1 84 ? 15.519 7.275 -24.534 1.00 94.12 84 ARG A O 1
ATOM 665 N N . SER A 1 85 ? 15.394 9.150 -25.721 1.00 90.88 85 SER A N 1
ATOM 666 C CA . SER A 1 85 ? 14.649 9.870 -24.680 1.00 90.88 85 SER A CA 1
ATOM 667 C C . SER A 1 85 ? 13.207 9.354 -24.541 1.00 90.88 85 SER A C 1
ATOM 669 O O . SER A 1 85 ? 12.648 8.760 -25.462 1.00 90.88 85 SER A O 1
ATOM 671 N N . GLY A 1 86 ? 12.603 9.569 -23.369 1.00 93.56 86 GLY A N 1
ATOM 672 C CA . GLY A 1 86 ? 11.185 9.297 -23.127 1.00 93.56 86 GLY A CA 1
ATOM 673 C C . GLY A 1 86 ? 10.911 8.266 -22.033 1.00 93.56 86 GLY A C 1
ATOM 674 O O . GLY A 1 86 ? 11.696 7.344 -21.788 1.00 93.56 86 GLY A O 1
ATOM 675 N N . VAL A 1 87 ? 9.739 8.422 -21.415 1.00 95.31 87 VAL A N 1
ATOM 676 C CA . VAL A 1 87 ? 9.293 7.670 -20.234 1.00 95.31 87 VAL A CA 1
ATOM 677 C C . VAL A 1 87 ? 9.103 6.171 -20.491 1.00 95.31 87 VAL A C 1
ATOM 679 O O . VAL A 1 87 ? 9.345 5.364 -19.597 1.00 95.31 87 VAL A O 1
ATOM 682 N N . ALA A 1 88 ? 8.732 5.758 -21.708 1.00 96.25 88 ALA A N 1
ATOM 683 C CA . ALA A 1 88 ? 8.643 4.337 -22.055 1.00 96.25 88 ALA A CA 1
ATOM 684 C C . ALA A 1 88 ? 10.027 3.668 -21.995 1.00 96.25 88 ALA A C 1
ATOM 686 O O . ALA A 1 88 ? 10.180 2.588 -21.420 1.00 96.25 88 ALA A O 1
ATOM 687 N N . SER A 1 89 ? 11.055 4.356 -22.502 1.00 96.94 89 SER A N 1
ATOM 688 C CA . SER A 1 89 ? 12.437 3.876 -22.426 1.00 96.94 89 SER A CA 1
ATOM 689 C C . SER A 1 89 ? 12.929 3.805 -20.980 1.00 96.94 89 SER A C 1
ATOM 691 O O . SER A 1 89 ? 13.567 2.823 -20.609 1.00 96.94 89 SER A O 1
ATOM 693 N N . ASP A 1 90 ? 12.572 4.781 -20.139 1.00 97.44 90 ASP A N 1
ATOM 694 C CA . ASP A 1 90 ? 12.884 4.760 -18.702 1.00 97.44 90 ASP A CA 1
ATOM 695 C C . ASP A 1 90 ? 12.289 3.545 -17.986 1.00 97.44 90 ASP A C 1
ATOM 697 O O . ASP A 1 90 ? 12.986 2.864 -17.232 1.00 97.44 90 ASP A O 1
ATOM 701 N N . ARG A 1 91 ? 11.021 3.216 -18.263 1.00 97.25 91 ARG A N 1
ATOM 702 C CA . ARG A 1 91 ? 10.358 2.034 -17.687 1.00 97.25 91 ARG A CA 1
ATOM 703 C C . ARG A 1 91 ? 11.037 0.736 -18.087 1.00 97.25 91 ARG A C 1
ATOM 705 O O . ARG A 1 91 ? 11.212 -0.147 -17.250 1.00 97.25 91 ARG A O 1
ATOM 712 N N . LEU A 1 92 ? 11.420 0.610 -19.355 1.00 98.19 92 LEU A N 1
ATOM 713 C CA . LEU A 1 92 ? 12.115 -0.576 -19.850 1.00 98.19 92 LEU A CA 1
ATOM 714 C C . LEU A 1 92 ? 13.514 -0.695 -19.243 1.00 98.19 92 LEU A C 1
ATOM 716 O O . LEU A 1 92 ? 13.900 -1.783 -18.821 1.00 98.19 92 LEU A O 1
ATOM 720 N N . LEU A 1 93 ? 14.256 0.410 -19.127 1.00 98.06 93 LEU A N 1
ATOM 721 C CA . LEU A 1 93 ? 15.548 0.425 -18.439 1.00 98.06 93 LEU A CA 1
ATOM 722 C C . LEU A 1 93 ? 15.399 0.024 -16.960 1.00 98.06 93 LEU A C 1
ATOM 724 O O . LEU A 1 93 ? 16.144 -0.836 -16.491 1.00 98.06 93 LEU A O 1
ATOM 728 N N . ALA A 1 94 ? 14.394 0.550 -16.250 1.00 97.81 94 ALA A N 1
ATOM 729 C CA . ALA A 1 94 ? 14.074 0.148 -14.875 1.00 97.81 94 ALA A CA 1
ATOM 730 C C . ALA A 1 94 ? 13.771 -1.350 -14.777 1.00 97.81 94 ALA A C 1
ATOM 732 O O . ALA A 1 94 ? 14.305 -2.056 -13.921 1.00 97.81 94 ALA A O 1
ATOM 733 N N . LEU A 1 95 ? 12.987 -1.866 -15.722 1.00 98.00 95 LEU A N 1
ATOM 734 C CA . LEU A 1 95 ? 12.663 -3.282 -15.815 1.00 98.00 95 LEU A CA 1
ATOM 735 C C . LEU A 1 95 ? 13.916 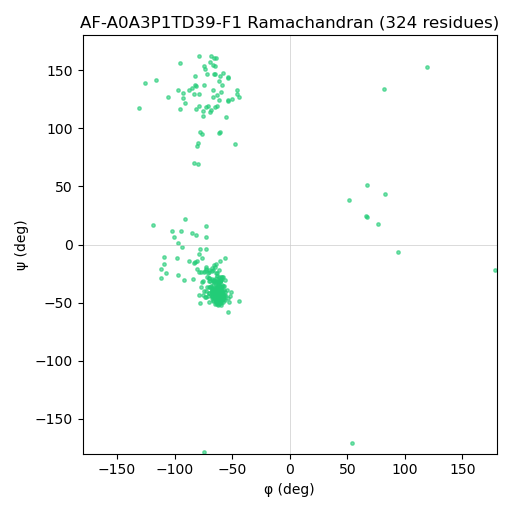-4.153 -16.028 1.00 98.00 95 LEU A C 1
ATOM 737 O O . LEU A 1 95 ? 13.963 -5.303 -15.586 1.00 98.00 95 LEU A O 1
ATOM 741 N N . ARG A 1 96 ? 14.945 -3.637 -16.714 1.00 98.19 96 ARG A N 1
ATOM 742 C CA . ARG A 1 96 ? 16.230 -4.331 -16.917 1.00 98.19 96 ARG A CA 1
ATOM 743 C C . ARG A 1 96 ? 17.137 -4.327 -15.688 1.00 98.19 96 ARG A C 1
ATOM 745 O O . ARG A 1 96 ? 18.045 -5.154 -15.643 1.00 98.19 96 ARG A O 1
ATOM 752 N N . LEU A 1 97 ? 16.856 -3.544 -14.644 1.00 97.62 97 LEU A N 1
ATOM 753 C CA . LEU A 1 97 ? 17.536 -3.718 -13.352 1.00 97.62 97 LEU A CA 1
ATOM 754 C C . LEU A 1 97 ? 17.208 -5.067 -12.687 1.00 97.62 97 LEU A C 1
ATOM 756 O O . LEU A 1 97 ? 17.979 -5.536 -11.858 1.00 97.62 97 LEU A O 1
ATOM 760 N N . GLY A 1 98 ? 16.117 -5.731 -13.088 1.00 96.56 98 GLY A N 1
ATOM 761 C CA . GLY A 1 98 ? 15.778 -7.098 -12.674 1.00 96.56 98 GLY A CA 1
ATOM 762 C C . GLY A 1 98 ? 16.236 -8.210 -13.619 1.00 96.56 98 GLY A C 1
ATOM 763 O O . GLY A 1 98 ? 15.780 -9.346 -13.478 1.00 96.56 98 GLY A O 1
ATOM 764 N N . ASP A 1 99 ? 17.098 -7.926 -14.601 1.00 97.62 99 ASP A N 1
ATOM 765 C CA . ASP A 1 99 ? 17.599 -8.955 -15.520 1.00 97.62 99 ASP A CA 1
ATOM 766 C C . ASP A 1 99 ? 18.477 -9.991 -14.806 1.00 97.62 99 ASP A C 1
ATOM 768 O O . ASP A 1 99 ? 19.237 -9.629 -13.917 1.00 97.62 99 ASP A O 1
ATOM 772 N N . HIS A 1 100 ? 18.462 -11.263 -15.220 1.00 95.56 100 HIS A N 1
ATOM 773 C CA . HIS A 1 100 ? 19.370 -12.274 -14.657 1.00 95.56 100 HIS A CA 1
ATOM 774 C C . HIS A 1 100 ? 20.823 -12.068 -15.119 1.00 95.56 100 HIS A C 1
ATOM 776 O O . HIS A 1 100 ? 21.758 -12.370 -14.373 1.00 95.56 100 HIS A O 1
ATOM 782 N N . VAL A 1 101 ? 21.027 -11.481 -16.302 1.00 97.00 101 VAL A N 1
ATOM 783 C CA . VAL A 1 101 ? 2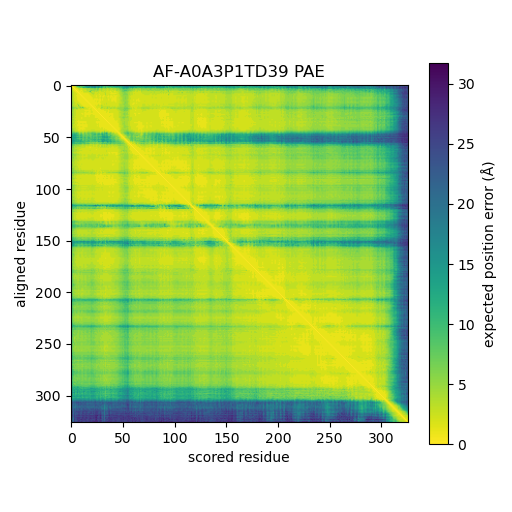2.350 -11.177 -16.857 1.00 97.00 101 VAL A CA 1
ATOM 784 C C . VAL A 1 101 ? 22.908 -9.908 -16.213 1.00 97.00 101 VAL A C 1
ATOM 786 O O . VAL A 1 101 ? 22.347 -8.819 -16.335 1.00 97.00 101 VAL A O 1
ATOM 789 N N . ARG A 1 102 ? 24.056 -10.033 -15.538 1.00 96.88 102 ARG A N 1
ATOM 790 C CA . ARG A 1 102 ? 24.692 -8.928 -14.799 1.00 96.88 102 ARG A CA 1
ATOM 791 C C . ARG A 1 102 ? 25.071 -7.748 -15.700 1.00 96.88 102 ARG A C 1
ATOM 793 O O . ARG A 1 102 ? 24.952 -6.603 -15.275 1.00 96.88 102 ARG A O 1
ATOM 800 N N . GLN A 1 103 ? 25.525 -8.022 -16.919 1.00 97.81 103 GLN A N 1
ATOM 801 C CA . GLN A 1 103 ? 25.930 -7.028 -17.915 1.00 97.81 103 GLN A CA 1
ATOM 802 C C . GLN A 1 103 ? 24.748 -6.135 -18.306 1.00 97.81 103 GLN A C 1
ATOM 804 O O . GLN A 1 103 ? 24.862 -4.914 -18.241 1.00 97.81 103 GLN A O 1
ATOM 809 N N . VAL A 1 104 ? 23.585 -6.743 -18.575 1.00 98.06 104 VAL A N 1
ATOM 810 C CA . VAL A 1 104 ? 22.332 -6.034 -18.875 1.00 98.06 104 VAL A CA 1
ATOM 811 C C . VAL A 1 104 ? 21.937 -5.117 -17.715 1.00 98.06 104 VAL A C 1
ATOM 813 O O . VAL A 1 104 ? 21.671 -3.938 -17.940 1.00 98.06 104 VAL A O 1
ATOM 816 N N . ARG A 1 105 ? 21.974 -5.616 -16.468 1.00 97.62 105 ARG A N 1
ATOM 817 C CA . ARG A 1 105 ? 21.672 -4.798 -15.277 1.00 97.62 105 ARG A CA 1
ATOM 818 C C . ARG A 1 105 ? 22.607 -3.599 -15.150 1.00 97.62 105 ARG A C 1
ATOM 820 O O . ARG A 1 105 ? 22.146 -2.483 -14.940 1.00 97.62 105 ARG A O 1
ATOM 827 N N . ARG A 1 106 ? 23.920 -3.822 -15.284 1.00 97.06 106 ARG A N 1
ATOM 828 C CA . ARG A 1 106 ? 24.932 -2.761 -15.164 1.00 97.06 106 ARG A CA 1
ATOM 829 C C . ARG A 1 106 ? 24.750 -1.689 -16.237 1.00 97.06 106 ARG A C 1
ATOM 831 O O . ARG A 1 106 ? 24.805 -0.507 -15.910 1.00 97.06 106 ARG A O 1
ATOM 838 N N . ALA A 1 107 ? 24.520 -2.092 -17.485 1.00 97.50 107 ALA A N 1
ATOM 839 C CA . ALA A 1 107 ? 24.281 -1.160 -18.582 1.00 97.50 107 ALA A CA 1
ATOM 840 C C . ALA A 1 107 ? 22.991 -0.351 -18.361 1.00 97.50 107 ALA A C 1
ATOM 842 O O . ALA A 1 107 ? 22.992 0.867 -18.530 1.00 97.50 107 ALA A O 1
ATOM 843 N N . ALA A 1 108 ? 21.913 -1.001 -17.907 1.00 97.81 108 ALA A N 1
ATOM 844 C CA . ALA A 1 108 ? 20.642 -0.334 -17.630 1.00 97.81 108 ALA A CA 1
ATOM 845 C C . ALA A 1 108 ? 20.758 0.655 -16.464 1.00 97.81 108 ALA A C 1
ATOM 847 O O . ALA A 1 108 ? 20.247 1.769 -16.541 1.00 97.81 108 ALA A O 1
ATOM 848 N N . TRP A 1 109 ? 21.498 0.280 -15.420 1.00 97.12 109 TRP A N 1
ATOM 849 C CA . TRP A 1 109 ? 21.804 1.146 -14.286 1.00 97.12 109 TRP A CA 1
ATOM 850 C C . TRP A 1 109 ? 22.549 2.413 -14.709 1.00 97.12 109 TRP A C 1
ATOM 852 O O . TRP A 1 109 ? 22.126 3.521 -14.385 1.00 97.12 109 TRP A O 1
ATOM 862 N N . GLN A 1 110 ? 23.625 2.262 -15.486 1.00 96.62 110 GLN A N 1
ATOM 863 C CA . GLN A 1 110 ? 24.387 3.398 -16.008 1.00 96.62 110 GLN A CA 1
ATOM 864 C C . GLN A 1 110 ? 23.521 4.304 -16.891 1.00 96.62 110 GLN A C 1
ATOM 866 O O . GLN A 1 110 ? 23.583 5.524 -16.757 1.00 96.62 110 GLN A O 1
ATOM 871 N N . ALA A 1 111 ? 22.684 3.712 -17.748 1.00 96.25 111 ALA A N 1
ATOM 872 C CA . ALA A 1 111 ? 21.764 4.454 -18.601 1.00 96.25 111 ALA A CA 1
ATOM 873 C C . ALA A 1 111 ? 20.729 5.252 -17.794 1.00 96.25 111 ALA A C 1
ATOM 875 O O . ALA A 1 111 ? 20.461 6.398 -18.136 1.00 96.25 111 ALA A O 1
ATOM 876 N N . LEU A 1 112 ? 20.169 4.684 -16.718 1.00 95.25 112 LEU A N 1
ATOM 877 C CA . LEU A 1 112 ? 19.217 5.391 -15.855 1.00 95.25 112 LEU A CA 1
ATOM 878 C C . LEU A 1 112 ? 19.866 6.559 -15.115 1.00 95.25 112 LEU A C 1
ATOM 880 O O . LEU A 1 112 ? 19.294 7.644 -15.099 1.00 95.25 112 LEU A O 1
ATOM 884 N N . LEU A 1 113 ? 21.059 6.366 -14.543 1.00 93.69 113 LEU A N 1
ATOM 885 C CA . LEU A 1 113 ? 21.756 7.420 -13.793 1.00 93.69 113 LEU A CA 1
ATOM 886 C C . LEU A 1 113 ? 22.210 8.600 -14.661 1.00 93.69 113 LEU A C 1
ATOM 888 O O . LEU A 1 113 ? 22.431 9.689 -14.133 1.00 93.69 113 LEU A O 1
ATOM 892 N N . ALA A 1 114 ? 22.361 8.392 -15.969 1.00 93.50 114 ALA A N 1
ATOM 893 C CA . ALA A 1 114 ? 22.716 9.443 -16.916 1.00 93.50 114 ALA A CA 1
ATOM 894 C C . ALA A 1 114 ? 21.524 10.336 -17.315 1.00 93.50 114 ALA A C 1
ATOM 896 O O . ALA A 1 114 ? 21.719 11.332 -18.011 1.00 93.50 114 ALA A O 1
ATOM 897 N N . ARG A 1 115 ? 20.293 9.989 -16.917 1.00 91.12 115 ARG A N 1
ATOM 898 C CA . ARG A 1 115 ? 19.078 10.699 -17.334 1.00 91.12 115 ARG A CA 1
ATOM 899 C C . ARG A 1 115 ? 18.626 11.765 -16.327 1.00 91.12 115 ARG A C 1
ATOM 901 O O . ARG A 1 115 ? 18.924 11.661 -15.139 1.00 91.12 115 ARG A O 1
ATOM 908 N N . PRO A 1 116 ? 17.866 12.783 -16.779 1.00 81.38 116 PRO A N 1
ATOM 909 C CA . PRO A 1 116 ? 17.224 13.744 -15.884 1.00 81.38 116 PRO A CA 1
ATOM 910 C C . PRO A 1 116 ? 16.184 13.070 -14.974 1.00 81.38 116 PRO A C 1
ATOM 912 O O . PRO A 1 116 ? 15.285 12.383 -15.453 1.00 81.38 116 PRO A O 1
ATOM 915 N N . PHE A 1 117 ? 16.277 13.312 -13.664 1.00 77.00 117 PHE A N 1
ATOM 916 C CA . PHE A 1 117 ? 15.525 12.560 -12.652 1.00 77.00 117 PHE A CA 1
ATOM 917 C C . PHE A 1 117 ? 14.024 12.889 -12.589 1.00 77.00 117 PHE A C 1
ATOM 919 O O . PHE A 1 117 ? 13.211 11.976 -12.529 1.00 77.00 117 PHE A O 1
ATOM 926 N N . ALA A 1 118 ? 13.626 14.165 -12.622 1.00 74.06 118 ALA A N 1
ATOM 927 C CA . ALA A 1 118 ? 12.267 14.579 -12.235 1.00 74.06 118 ALA A CA 1
ATOM 928 C C . ALA A 1 118 ? 11.110 13.835 -12.958 1.00 74.06 118 ALA A C 1
ATOM 930 O O . ALA A 1 118 ? 10.321 13.183 -12.278 1.00 74.06 118 ALA A O 1
ATOM 931 N N . PRO A 1 119 ? 11.001 13.840 -14.302 1.00 80.50 119 PRO A N 1
ATOM 932 C CA . PRO A 1 119 ? 9.926 13.115 -14.993 1.00 80.50 119 PRO A CA 1
ATOM 933 C C . PRO A 1 119 ? 10.122 11.589 -14.989 1.00 80.50 119 PRO A C 1
ATOM 935 O O . PRO A 1 119 ? 9.161 10.835 -15.132 1.00 80.50 119 PRO A O 1
ATOM 938 N N . GLN A 1 120 ? 11.360 11.126 -14.819 1.00 87.38 120 GLN A N 1
ATOM 939 C CA . GLN A 1 120 ? 11.723 9.712 -14.846 1.00 87.38 120 GLN A CA 1
ATOM 940 C C . GLN A 1 120 ? 11.228 8.968 -13.595 1.00 87.38 120 GLN A C 1
ATOM 942 O O . GLN A 1 120 ? 10.812 7.811 -13.672 1.00 87.38 120 GLN A O 1
ATOM 947 N N . LEU A 1 121 ? 11.255 9.617 -12.434 1.00 90.19 121 LEU A N 1
ATOM 948 C CA . LEU A 1 121 ? 10.978 8.985 -11.141 1.00 90.19 121 LEU A CA 1
ATOM 949 C C . LEU A 1 121 ? 9.574 8.381 -11.063 1.00 90.19 121 LEU A C 1
ATOM 951 O O . LEU A 1 121 ? 9.429 7.234 -10.636 1.00 90.19 121 LEU A O 1
ATOM 955 N N . ASN A 1 122 ? 8.575 9.105 -11.571 1.00 91.06 122 ASN A N 1
ATOM 956 C CA . ASN A 1 122 ? 7.173 8.679 -11.585 1.00 91.06 122 ASN A CA 1
ATOM 957 C C . ASN A 1 122 ? 6.920 7.427 -12.435 1.00 91.06 122 ASN A C 1
ATOM 959 O O . ASN A 1 122 ? 5.889 6.781 -12.279 1.00 91.06 122 ASN A O 1
ATOM 963 N N . VAL A 1 123 ? 7.852 7.051 -13.315 1.00 94.25 123 VAL A N 1
ATOM 964 C CA . VAL A 1 123 ? 7.722 5.847 -14.144 1.00 94.25 123 VAL A CA 1
ATOM 965 C C . VAL A 1 123 ? 8.723 4.751 -13.777 1.00 94.25 123 VAL A C 1
ATOM 967 O O . VAL A 1 123 ? 8.411 3.570 -13.923 1.00 94.25 123 VAL A O 1
ATOM 970 N N . VAL A 1 124 ? 9.899 5.108 -13.254 1.00 95.75 124 VAL A N 1
ATOM 971 C CA . VAL A 1 124 ? 10.934 4.155 -12.826 1.00 95.75 124 VAL A CA 1
ATOM 972 C C . VAL A 1 124 ? 10.603 3.543 -11.472 1.00 95.75 124 VAL A C 1
ATOM 974 O O . VAL A 1 124 ? 10.619 2.318 -11.342 1.00 95.75 124 VAL A O 1
ATOM 977 N N . VAL A 1 125 ? 10.272 4.361 -10.469 1.00 95.38 125 VAL A N 1
ATOM 978 C CA . VAL A 1 125 ? 10.060 3.885 -9.094 1.00 95.38 125 VAL A CA 1
ATOM 979 C C . VAL A 1 125 ? 8.949 2.836 -9.008 1.00 95.38 125 VAL A C 1
ATOM 981 O O . VAL A 1 125 ? 9.215 1.784 -8.427 1.00 95.38 125 VAL A O 1
ATOM 984 N N . PRO A 1 126 ? 7.769 2.996 -9.644 1.00 97.00 126 PRO A N 1
ATOM 985 C CA . PRO A 1 126 ? 6.745 1.949 -9.617 1.00 97.00 126 PRO A CA 1
ATOM 986 C C . PRO A 1 126 ? 7.230 0.599 -10.165 1.00 97.00 126 PRO A C 1
ATOM 988 O O . PRO A 1 126 ? 6.873 -0.455 -9.638 1.00 97.00 126 PRO A O 1
ATOM 991 N N . VAL A 1 127 ? 8.085 0.609 -11.197 1.00 97.75 127 VAL A N 1
ATOM 992 C CA . VAL A 1 127 ? 8.687 -0.617 -11.746 1.00 97.75 127 VAL A CA 1
ATOM 993 C C . VAL A 1 127 ? 9.646 -1.247 -10.740 1.00 97.75 127 VAL A C 1
ATOM 995 O O . VAL A 1 127 ? 9.578 -2.454 -10.515 1.00 97.75 127 VAL A O 1
ATOM 998 N N . LEU A 1 128 ? 10.498 -0.453 -10.089 1.00 97.12 128 LEU A N 1
ATOM 999 C CA . LEU A 1 128 ? 11.437 -0.958 -9.082 1.00 97.12 128 LEU A CA 1
ATOM 1000 C C . LEU A 1 128 ? 10.726 -1.469 -7.823 1.00 97.12 128 LEU A C 1
ATOM 1002 O O . LEU A 1 128 ? 11.106 -2.512 -7.291 1.00 97.12 128 LEU A O 1
ATOM 1006 N N . VAL A 1 129 ? 9.651 -0.805 -7.395 1.00 96.50 129 VAL A N 1
ATOM 1007 C CA . VAL A 1 129 ? 8.779 -1.270 -6.309 1.00 96.50 129 VAL A CA 1
ATOM 1008 C C . VAL A 1 129 ? 8.126 -2.602 -6.672 1.00 96.50 129 VAL A C 1
ATOM 1010 O O . VAL A 1 129 ? 8.135 -3.524 -5.862 1.00 96.50 129 VAL A O 1
ATOM 1013 N N . ALA A 1 130 ? 7.614 -2.753 -7.893 1.00 96.38 130 ALA A N 1
ATOM 1014 C CA . ALA A 1 130 ? 7.016 -4.011 -8.339 1.00 96.38 130 ALA A CA 1
ATOM 1015 C C . ALA A 1 130 ? 8.052 -5.141 -8.542 1.00 96.38 130 ALA A C 1
ATOM 1017 O O . ALA A 1 130 ? 7.711 -6.323 -8.461 1.00 96.38 130 ALA A O 1
ATOM 1018 N N . LEU A 1 131 ? 9.323 -4.796 -8.778 1.00 96.38 131 LEU A N 1
ATOM 1019 C CA . LEU A 1 131 ? 10.449 -5.736 -8.794 1.00 96.38 131 LEU A CA 1
ATOM 1020 C C . LEU A 1 131 ? 10.968 -6.091 -7.387 1.00 96.38 131 LEU A C 1
ATOM 1022 O O . LEU A 1 131 ? 11.722 -7.064 -7.250 1.00 96.38 131 LEU A O 1
ATOM 1026 N N . ARG A 1 132 ? 10.583 -5.338 -6.347 1.00 92.25 132 ARG A N 1
ATOM 1027 C CA . ARG A 1 132 ? 10.996 -5.578 -4.958 1.00 92.25 132 ARG A CA 1
ATOM 1028 C C . ARG A 1 132 ? 10.540 -6.971 -4.515 1.00 92.25 132 ARG A C 1
ATOM 1030 O O . ARG A 1 132 ? 9.396 -7.365 -4.716 1.00 92.25 132 ARG A O 1
ATOM 1037 N N . GLY A 1 133 ? 11.453 -7.735 -3.917 1.00 87.44 133 GLY A N 1
ATOM 1038 C CA . GLY A 1 133 ? 11.199 -9.108 -3.459 1.00 87.44 133 GLY A CA 1
ATOM 1039 C C . GLY A 1 133 ? 11.577 -10.206 -4.459 1.00 87.44 133 GLY A C 1
ATOM 1040 O O . GLY A 1 133 ? 11.572 -11.381 -4.098 1.00 87.44 133 GLY A O 1
ATOM 1041 N N . ARG A 1 134 ? 11.975 -9.864 -5.691 1.00 91.69 134 ARG A N 1
ATOM 1042 C CA . ARG A 1 134 ? 12.641 -10.826 -6.583 1.00 91.69 134 ARG A CA 1
ATOM 1043 C C . ARG A 1 134 ? 14.124 -10.919 -6.226 1.00 91.69 134 ARG A C 1
ATOM 1045 O O . ARG A 1 134 ? 14.778 -9.895 -6.055 1.00 91.69 134 ARG A O 1
ATOM 1052 N N . VAL A 1 135 ? 14.661 -12.142 -6.176 1.00 87.69 135 VAL A N 1
ATOM 1053 C CA . VAL A 1 135 ? 16.040 -12.437 -5.724 1.00 87.69 135 VAL A CA 1
ATOM 1054 C C . VAL A 1 135 ? 17.095 -11.580 -6.434 1.00 87.69 135 VAL A C 1
ATOM 1056 O O . VAL A 1 135 ? 18.029 -11.103 -5.806 1.00 87.69 135 VAL A O 1
ATOM 1059 N N . VAL A 1 136 ? 16.945 -11.360 -7.741 1.00 89.31 136 VAL A N 1
ATOM 1060 C CA . VAL A 1 136 ? 17.960 -10.667 -8.552 1.00 89.31 136 VAL A CA 1
ATOM 1061 C C . VAL A 1 136 ? 17.900 -9.137 -8.423 1.00 89.31 136 VAL A C 1
ATOM 1063 O O . VAL A 1 136 ? 18.896 -8.470 -8.693 1.00 89.31 136 VAL A O 1
ATOM 1066 N N . SER A 1 137 ? 16.765 -8.574 -8.002 1.00 87.19 137 SER A N 1
ATOM 1067 C CA . SER A 1 137 ? 16.518 -7.123 -7.934 1.00 87.19 137 SER A CA 1
ATOM 1068 C C . SER A 1 137 ? 16.222 -6.620 -6.526 1.00 87.19 137 SER A C 1
ATOM 1070 O O . SER A 1 137 ? 15.692 -5.521 -6.375 1.00 87.19 137 SER A O 1
ATOM 1072 N N . SER A 1 138 ? 16.536 -7.399 -5.490 1.00 87.88 138 SER A N 1
ATOM 1073 C CA . SER A 1 138 ? 16.164 -7.060 -4.114 1.00 87.88 138 SER A CA 1
ATOM 1074 C C . SER A 1 138 ? 16.751 -5.730 -3.638 1.00 87.88 138 SER A C 1
ATOM 1076 O O . SER A 1 138 ? 16.096 -5.061 -2.851 1.00 87.88 138 SER A O 1
ATOM 1078 N N . THR A 1 139 ? 17.928 -5.331 -4.136 1.00 92.44 139 THR A N 1
ATOM 1079 C CA . THR A 1 139 ? 18.598 -4.071 -3.761 1.00 92.44 139 THR A CA 1
ATOM 1080 C C . THR A 1 139 ? 18.371 -2.930 -4.750 1.00 92.44 139 THR A C 1
ATOM 1082 O O . THR A 1 139 ? 18.692 -1.792 -4.437 1.00 92.44 139 THR A O 1
ATOM 1085 N N . ALA A 1 140 ? 17.820 -3.194 -5.942 1.00 94.00 140 ALA A N 1
ATOM 1086 C CA . ALA A 1 140 ? 17.805 -2.212 -7.031 1.00 94.00 140 ALA A CA 1
ATOM 1087 C C . ALA A 1 140 ? 17.017 -0.940 -6.679 1.00 94.00 140 ALA A C 1
ATOM 1089 O O . ALA A 1 140 ? 17.407 0.155 -7.079 1.00 94.00 140 ALA A O 1
ATOM 1090 N N . LEU A 1 141 ? 15.922 -1.085 -5.929 1.00 94.31 141 LEU A N 1
ATOM 1091 C CA . LEU A 1 141 ? 15.131 0.044 -5.443 1.00 94.31 141 LEU A CA 1
ATOM 1092 C C . LEU A 1 141 ? 15.917 0.889 -4.434 1.00 94.31 141 LEU A C 1
ATOM 1094 O O . LEU A 1 141 ? 15.971 2.103 -4.596 1.00 94.31 141 LEU A O 1
ATOM 1098 N N . ASP A 1 142 ? 16.556 0.256 -3.450 1.00 91.12 142 ASP A N 1
ATOM 1099 C CA . ASP A 1 142 ? 17.321 0.941 -2.399 1.00 91.12 142 ASP A CA 1
ATOM 1100 C C . ASP A 1 142 ? 18.574 1.618 -2.977 1.00 91.12 142 ASP A C 1
ATOM 1102 O O . ASP A 1 142 ? 18.931 2.736 -2.605 1.00 91.12 142 ASP A O 1
ATOM 1106 N N . ASP A 1 143 ? 19.240 0.959 -3.927 1.00 92.94 143 ASP A N 1
ATOM 1107 C CA . ASP A 1 143 ? 20.365 1.516 -4.677 1.00 92.94 143 ASP A CA 1
ATOM 1108 C C . ASP A 1 143 ? 19.917 2.751 -5.467 1.00 92.94 143 ASP A C 1
ATOM 1110 O O . ASP A 1 143 ? 20.583 3.789 -5.423 1.00 92.94 143 ASP A O 1
ATOM 1114 N N . TYR A 1 144 ? 18.778 2.657 -6.169 1.00 92.00 144 TYR A N 1
ATOM 1115 C CA . TYR A 1 144 ? 18.210 3.771 -6.931 1.00 92.00 144 TYR A CA 1
ATOM 1116 C C . TYR A 1 144 ? 17.832 4.927 -6.017 1.00 92.00 144 TYR A C 1
ATOM 1118 O O . TYR A 1 144 ? 18.306 6.034 -6.254 1.00 92.00 144 TYR A O 1
ATOM 1126 N N . ALA A 1 145 ? 17.080 4.662 -4.946 1.00 88.19 145 ALA A N 1
ATOM 1127 C CA . ALA A 1 145 ? 16.667 5.652 -3.957 1.00 88.19 145 ALA A CA 1
ATOM 1128 C C . ALA A 1 145 ? 17.869 6.429 -3.401 1.00 88.19 145 ALA A C 1
ATOM 1130 O O . ALA A 1 145 ? 17.873 7.655 -3.470 1.00 88.19 145 ALA A O 1
ATOM 1131 N N . ARG A 1 146 ? 18.935 5.738 -2.973 1.00 88.12 146 ARG A N 1
ATOM 1132 C CA . ARG A 1 146 ? 20.171 6.380 -2.483 1.00 88.12 146 ARG A CA 1
ATOM 1133 C C . ARG A 1 146 ? 20.874 7.227 -3.541 1.00 88.12 146 ARG A C 1
ATOM 1135 O O . ARG A 1 146 ? 21.420 8.281 -3.230 1.00 88.12 146 ARG A O 1
ATOM 1142 N N . ALA A 1 147 ? 20.884 6.781 -4.797 1.00 89.25 147 ALA A N 1
ATOM 1143 C CA . ALA A 1 147 ? 21.521 7.525 -5.881 1.00 89.25 147 ALA A CA 1
ATOM 1144 C C . ALA A 1 147 ? 20.762 8.813 -6.244 1.00 89.25 147 ALA A C 1
ATOM 1146 O O . ALA A 1 147 ? 21.373 9.774 -6.724 1.00 89.25 147 ALA A O 1
ATOM 1147 N N . VAL A 1 148 ? 19.442 8.833 -6.041 1.00 85.38 148 VAL A N 1
ATOM 1148 C CA . VAL A 1 148 ? 18.600 9.985 -6.378 1.00 85.38 148 VAL A CA 1
ATOM 1149 C C . VAL A 1 148 ? 18.317 10.896 -5.186 1.00 85.38 148 VAL A C 1
ATOM 1151 O O . VAL A 1 148 ? 18.126 12.087 -5.408 1.00 85.38 148 VAL A O 1
ATOM 1154 N N . GLU A 1 149 ? 18.350 10.392 -3.949 1.00 83.25 149 GLU A N 1
ATOM 1155 C CA . GLU A 1 149 ? 17.993 11.100 -2.706 1.00 83.25 149 GLU A CA 1
ATOM 1156 C C . GLU A 1 149 ? 18.546 12.537 -2.605 1.00 83.25 149 GLU A C 1
ATOM 1158 O O . GLU A 1 149 ? 17.734 13.443 -2.394 1.00 83.25 149 GLU A O 1
ATOM 1163 N N . PRO A 1 150 ? 19.844 12.819 -2.871 1.00 82.44 150 PRO A N 1
ATOM 1164 C CA . PRO A 1 150 ? 20.379 14.186 -2.803 1.00 82.44 150 PRO A CA 1
ATOM 1165 C C . PRO A 1 150 ? 19.710 15.185 -3.760 1.00 82.44 150 PRO A C 1
ATOM 1167 O O . PRO A 1 150 ? 19.917 16.391 -3.648 1.00 82.44 150 PRO A O 1
ATOM 1170 N N . ARG A 1 151 ? 18.950 14.690 -4.742 1.00 74.81 151 ARG A N 1
ATOM 1171 C CA . ARG A 1 151 ? 18.328 15.461 -5.824 1.00 74.81 151 ARG A CA 1
ATOM 1172 C C . ARG A 1 151 ? 16.809 15.569 -5.695 1.00 74.81 151 ARG A C 1
ATOM 1174 O O . ARG A 1 151 ? 16.227 16.407 -6.376 1.00 74.81 151 ARG A O 1
ATOM 1181 N N . LEU A 1 152 ? 16.161 14.726 -4.883 1.00 67.88 152 LEU A N 1
ATOM 1182 C CA . LEU A 1 152 ? 14.696 14.597 -4.886 1.00 67.88 152 LEU A CA 1
ATOM 1183 C C . LEU A 1 152 ? 13.970 15.632 -4.025 1.00 67.88 152 LEU A C 1
ATOM 1185 O O . LEU A 1 152 ? 12.839 16.002 -4.342 1.00 67.88 152 LEU A O 1
ATOM 1189 N N . GLY A 1 153 ? 14.602 16.105 -2.947 1.00 70.62 153 GLY A N 1
ATOM 1190 C CA . GLY A 1 153 ? 13.958 16.986 -1.970 1.00 70.62 153 GLY A CA 1
ATOM 1191 C C . GLY A 1 153 ? 12.650 16.412 -1.391 1.00 70.62 153 GLY A C 1
ATOM 1192 O O . GLY A 1 153 ? 12.282 15.259 -1.612 1.00 70.62 153 GLY A O 1
ATOM 1193 N N . HIS A 1 154 ? 11.911 17.228 -0.635 1.00 70.81 154 HIS A N 1
ATOM 1194 C CA . HIS A 1 154 ? 10.646 16.803 -0.015 1.00 70.81 154 HIS A CA 1
ATOM 1195 C C . HIS A 1 154 ? 9.454 16.743 -0.987 1.00 70.81 154 HIS A C 1
ATOM 1197 O O . HIS A 1 154 ? 8.494 16.022 -0.726 1.00 70.81 154 HIS A O 1
ATOM 1203 N N . ALA A 1 155 ? 9.491 17.492 -2.096 1.00 68.12 155 ALA A N 1
ATOM 1204 C CA . ALA A 1 155 ? 8.345 17.643 -2.994 1.00 68.12 155 ALA A CA 1
ATOM 1205 C C . ALA A 1 155 ? 7.964 16.336 -3.710 1.00 68.12 155 ALA A C 1
ATOM 1207 O O . ALA A 1 155 ? 6.781 16.037 -3.821 1.00 68.12 155 ALA A O 1
ATOM 1208 N N . LEU A 1 156 ? 8.945 15.526 -4.119 1.00 73.38 156 LEU A N 1
ATOM 1209 C CA . LEU A 1 156 ? 8.688 14.287 -4.858 1.00 73.38 156 LEU A CA 1
ATOM 1210 C C . LEU A 1 156 ? 8.018 13.203 -4.001 1.00 73.38 156 LEU A C 1
ATOM 1212 O O . LEU A 1 156 ? 7.227 12.405 -4.497 1.00 73.38 156 LEU A O 1
ATOM 1216 N N . TRP A 1 157 ? 8.294 13.170 -2.696 1.00 82.69 157 TRP A N 1
ATOM 1217 C CA . TRP A 1 157 ? 7.635 12.199 -1.828 1.00 82.69 157 TRP A CA 1
ATOM 1218 C C . TRP A 1 157 ? 6.117 12.380 -1.812 1.00 82.69 157 TRP A C 1
ATOM 1220 O O . TRP A 1 157 ? 5.399 11.391 -1.706 1.00 82.69 157 TRP A O 1
ATOM 1230 N N . ARG A 1 158 ? 5.624 13.615 -1.979 1.00 86.06 158 ARG A N 1
ATOM 1231 C CA . ARG A 1 158 ? 4.188 13.888 -2.100 1.00 86.06 158 ARG A CA 1
ATOM 1232 C C . ARG A 1 158 ? 3.581 13.147 -3.292 1.00 86.06 158 ARG A C 1
ATOM 1234 O O . ARG A 1 158 ? 2.574 12.468 -3.113 1.00 86.06 158 ARG A O 1
ATOM 1241 N N . ASP A 1 159 ? 4.238 13.196 -4.450 1.00 89.19 159 ASP A N 1
ATOM 1242 C CA . ASP A 1 159 ? 3.773 12.520 -5.666 1.00 89.19 159 ASP A CA 1
ATOM 1243 C C . ASP A 1 159 ? 3.662 11.002 -5.454 1.00 89.19 159 ASP A C 1
ATOM 1245 O O . ASP A 1 159 ? 2.702 10.371 -5.896 1.00 89.19 159 ASP A O 1
ATOM 1249 N N . PHE A 1 160 ? 4.603 10.398 -4.718 1.00 91.94 160 PHE A N 1
ATOM 1250 C CA . PHE A 1 160 ? 4.556 8.963 -4.428 1.00 91.94 160 PHE A CA 1
ATOM 1251 C C . PHE A 1 160 ? 3.530 8.567 -3.365 1.00 91.94 160 PHE A C 1
ATOM 1253 O O . PHE A 1 160 ? 2.970 7.472 -3.449 1.00 91.94 160 PHE A O 1
ATOM 1260 N N . LEU A 1 161 ? 3.255 9.437 -2.392 1.00 91.31 161 LEU A N 1
ATOM 1261 C CA . LEU A 1 161 ? 2.186 9.222 -1.411 1.00 91.31 161 LEU A CA 1
ATOM 1262 C C . LEU A 1 161 ? 0.800 9.263 -2.070 1.00 91.31 161 LEU A C 1
ATOM 1264 O O . LEU A 1 161 ? -0.103 8.552 -1.637 1.00 91.31 161 LEU A O 1
ATOM 1268 N N . GLU A 1 162 ? 0.642 10.040 -3.143 1.00 91.62 162 GLU A N 1
ATOM 1269 C CA . GLU A 1 162 ? -0.612 10.180 -3.897 1.00 91.62 162 GLU A CA 1
ATOM 1270 C C . GLU A 1 162 ? -0.683 9.278 -5.142 1.00 91.62 162 GLU A C 1
ATOM 1272 O O . GLU A 1 162 ? -1.680 9.275 -5.867 1.00 91.62 162 GLU A O 1
ATOM 1277 N N . HIS A 1 163 ? 0.351 8.473 -5.392 1.00 94.19 163 HIS A N 1
ATOM 1278 C CA . HIS A 1 163 ? 0.464 7.677 -6.610 1.00 94.19 163 HIS A CA 1
ATOM 1279 C C . HIS A 1 163 ? -0.695 6.666 -6.751 1.00 94.19 163 HIS A C 1
ATOM 1281 O O . HIS A 1 163 ? -1.075 6.029 -5.769 1.00 94.19 163 HIS A O 1
ATOM 1287 N N . PRO A 1 164 ? -1.267 6.428 -7.947 1.00 93.00 164 PRO A N 1
ATOM 1288 C CA . PRO A 1 164 ? -2.414 5.526 -8.105 1.00 93.00 164 PRO A CA 1
ATOM 1289 C C . PRO A 1 164 ? -2.096 4.051 -7.805 1.00 93.00 164 PRO A C 1
ATOM 1291 O O . PRO A 1 164 ? -2.958 3.328 -7.300 1.00 93.00 164 PRO A O 1
ATOM 1294 N N . ASP A 1 165 ? -0.863 3.602 -8.063 1.00 93.88 165 ASP A N 1
ATOM 1295 C CA . ASP A 1 165 ? -0.414 2.239 -7.744 1.00 93.88 165 ASP A CA 1
ATOM 1296 C C . ASP A 1 165 ? -0.255 2.024 -6.220 1.00 93.88 165 ASP A C 1
ATOM 1298 O O . ASP A 1 165 ? 0.593 2.677 -5.602 1.00 93.88 165 ASP A O 1
ATOM 1302 N N . PRO A 1 166 ? -1.005 1.086 -5.602 1.00 93.44 166 PRO A N 1
ATOM 1303 C CA . PRO A 1 166 ? -0.932 0.841 -4.162 1.00 93.44 166 PRO A CA 1
ATOM 1304 C C . PRO A 1 166 ? 0.440 0.360 -3.682 1.00 93.44 166 PRO A C 1
ATOM 1306 O O . PRO A 1 166 ? 0.834 0.676 -2.563 1.00 93.44 166 PRO A O 1
ATOM 1309 N N . GLY A 1 167 ? 1.179 -0.398 -4.500 1.00 94.81 167 GLY A N 1
ATOM 1310 C CA . GLY A 1 167 ? 2.519 -0.870 -4.137 1.00 94.81 167 GLY A CA 1
ATOM 1311 C C . GLY A 1 167 ? 3.483 0.295 -3.926 1.00 94.81 167 GLY A C 1
ATOM 1312 O O . GLY A 1 167 ? 4.187 0.349 -2.917 1.00 94.81 167 GLY A O 1
ATOM 1313 N N . THR A 1 168 ? 3.445 1.258 -4.844 1.00 95.06 168 THR A N 1
ATOM 1314 C CA . THR A 1 168 ? 4.244 2.486 -4.809 1.00 95.06 168 THR A CA 1
ATOM 1315 C C . THR A 1 168 ? 3.893 3.345 -3.597 1.00 95.06 168 THR A C 1
ATOM 1317 O O . THR A 1 168 ? 4.799 3.723 -2.855 1.00 95.06 168 THR A O 1
ATOM 1320 N N . ARG A 1 169 ? 2.596 3.567 -3.319 1.00 95.19 169 ARG A N 1
ATOM 1321 C CA . ARG A 1 169 ? 2.171 4.283 -2.099 1.00 95.19 169 ARG A CA 1
ATOM 1322 C C . ARG A 1 169 ? 2.656 3.590 -0.835 1.00 95.19 169 ARG A C 1
ATOM 1324 O O . ARG A 1 169 ? 3.178 4.244 0.063 1.00 95.19 169 ARG A O 1
ATOM 1331 N N . ARG A 1 170 ? 2.526 2.257 -0.767 1.00 95.69 170 ARG A N 1
ATOM 1332 C CA . ARG A 1 170 ? 2.973 1.487 0.402 1.00 95.69 170 ARG A CA 1
ATOM 1333 C C . ARG A 1 170 ? 4.456 1.654 0.662 1.00 95.69 170 ARG A C 1
ATOM 1335 O O . ARG A 1 170 ? 4.848 1.845 1.812 1.00 95.69 170 ARG A O 1
ATOM 1342 N N . TRP A 1 171 ? 5.261 1.570 -0.393 1.00 93.69 171 TRP A N 1
ATOM 1343 C CA . TRP A 1 171 ? 6.690 1.827 -0.301 1.00 93.69 171 TRP A CA 1
ATOM 1344 C C . TRP A 1 171 ? 6.956 3.250 0.200 1.00 93.69 171 TRP A C 1
ATOM 1346 O O . TRP A 1 171 ? 7.621 3.391 1.219 1.00 93.69 171 TRP A O 1
ATOM 1356 N N . ALA A 1 172 ? 6.359 4.273 -0.414 1.00 93.31 172 ALA A N 1
ATOM 1357 C CA . ALA A 1 172 ? 6.593 5.670 -0.045 1.00 93.31 172 ALA A CA 1
ATOM 1358 C C . ALA A 1 172 ? 6.219 5.988 1.411 1.00 93.31 172 ALA A C 1
ATOM 1360 O O . ALA A 1 172 ? 6.996 6.621 2.123 1.00 93.31 172 ALA A O 1
ATOM 1361 N N . VAL A 1 173 ? 5.065 5.500 1.879 1.00 93.94 173 VAL A N 1
ATOM 1362 C CA . VAL A 1 173 ? 4.660 5.628 3.287 1.00 93.94 173 VAL A CA 1
ATOM 1363 C C . VAL A 1 173 ? 5.662 4.920 4.196 1.00 93.94 173 VAL A C 1
ATOM 1365 O O . VAL A 1 173 ? 6.076 5.494 5.196 1.00 93.94 173 VAL A O 1
ATOM 1368 N N . THR A 1 174 ? 6.076 3.696 3.857 1.00 92.81 174 THR A N 1
ATOM 1369 C CA . THR A 1 174 ? 7.030 2.935 4.680 1.00 92.81 174 THR A CA 1
ATOM 1370 C C . THR A 1 174 ? 8.371 3.657 4.788 1.00 92.81 174 THR A C 1
ATOM 1372 O O . THR A 1 174 ? 8.867 3.817 5.899 1.00 92.81 174 THR A O 1
ATOM 1375 N N . GLU A 1 175 ? 8.918 4.145 3.672 1.00 91.06 175 GLU A N 1
ATOM 1376 C CA . GLU A 1 175 ? 10.177 4.899 3.669 1.00 91.06 175 GLU A CA 1
ATOM 1377 C C . GLU A 1 175 ? 10.070 6.167 4.513 1.00 91.06 175 GLU A C 1
ATOM 1379 O O . GLU A 1 175 ? 10.921 6.410 5.363 1.00 91.06 175 GLU A O 1
ATOM 1384 N N . GLN A 1 176 ? 8.991 6.944 4.368 1.00 92.06 176 GLN A N 1
ATOM 1385 C CA . GLN A 1 176 ? 8.810 8.131 5.200 1.00 92.06 176 GLN A CA 1
ATOM 1386 C C . GLN A 1 176 ? 8.728 7.789 6.691 1.00 92.06 176 GLN A C 1
ATOM 1388 O O . GLN A 1 176 ? 9.324 8.493 7.502 1.00 92.06 176 GLN A O 1
ATOM 1393 N N . ILE A 1 177 ? 8.029 6.714 7.071 1.00 93.44 177 ILE A N 1
ATOM 1394 C CA . ILE A 1 177 ? 7.981 6.257 8.468 1.00 93.44 177 ILE A CA 1
ATOM 1395 C C . ILE A 1 177 ? 9.390 5.899 8.960 1.00 93.44 177 ILE A C 1
ATOM 1397 O O . ILE A 1 177 ? 9.782 6.335 10.042 1.00 93.44 177 ILE A O 1
ATOM 1401 N N . THR A 1 178 ? 10.170 5.166 8.161 1.00 90.75 178 THR A N 1
ATOM 1402 C CA . THR A 1 178 ? 11.566 4.820 8.474 1.00 90.75 178 THR A CA 1
ATOM 1403 C C . THR A 1 178 ? 12.455 6.058 8.618 1.00 90.75 178 THR A C 1
ATOM 1405 O O . THR A 1 178 ? 13.311 6.089 9.499 1.00 90.75 178 THR A O 1
ATOM 1408 N N . CYS A 1 179 ? 12.214 7.101 7.824 1.00 89.25 179 CYS A N 1
ATOM 1409 C CA . CYS A 1 179 ? 12.906 8.389 7.905 1.00 89.25 179 CYS A CA 1
ATOM 1410 C C . CYS A 1 179 ? 12.363 9.328 9.000 1.00 89.25 179 CYS A C 1
ATOM 1412 O O . CYS A 1 179 ? 12.771 10.487 9.059 1.00 89.25 179 CYS A O 1
ATOM 1414 N N . GLY A 1 180 ? 11.465 8.859 9.872 1.00 92.44 180 GLY A N 1
ATOM 1415 C CA . GLY A 1 180 ? 10.936 9.654 10.979 1.00 92.44 180 GLY A CA 1
ATOM 1416 C C . GLY A 1 180 ? 9.782 10.579 10.591 1.00 92.44 180 GLY A C 1
ATOM 1417 O O . GLY A 1 180 ? 9.758 11.728 11.027 1.00 92.44 180 GLY A O 1
ATOM 1418 N N . MET A 1 181 ? 8.830 10.085 9.789 1.00 93.12 181 MET A N 1
ATOM 1419 C CA . MET A 1 181 ? 7.565 10.769 9.485 1.00 93.12 181 MET A CA 1
ATOM 1420 C C . MET A 1 181 ? 6.960 11.370 10.756 1.00 93.12 181 MET A C 1
ATOM 1422 O O . MET A 1 181 ? 6.749 10.668 11.749 1.00 93.12 181 MET A O 1
ATOM 1426 N N . ASP A 1 182 ? 6.648 12.664 10.720 1.00 92.94 182 ASP A N 1
ATOM 1427 C CA . ASP A 1 182 ? 6.052 13.323 11.870 1.00 92.94 182 ASP A CA 1
ATOM 1428 C C . ASP A 1 182 ? 4.570 12.916 12.048 1.00 92.94 182 ASP A C 1
ATOM 1430 O O . ASP A 1 182 ? 3.866 12.618 11.073 1.00 92.94 182 ASP A O 1
ATOM 1434 N N . PRO A 1 183 ? 4.048 12.929 13.289 1.00 93.62 183 PRO A N 1
ATOM 1435 C CA . PRO A 1 183 ? 2.670 12.523 13.559 1.00 93.62 183 PRO A CA 1
ATOM 1436 C C . PRO A 1 183 ? 1.582 13.338 12.839 1.00 93.62 183 PRO A C 1
ATOM 1438 O O . PRO A 1 183 ? 0.498 12.803 12.597 1.00 93.62 183 PRO A O 1
ATOM 1441 N N . ALA A 1 184 ? 1.825 14.613 12.506 1.00 91.44 184 ALA A N 1
ATOM 1442 C CA . ALA A 1 184 ? 0.831 15.449 11.830 1.00 91.44 184 ALA A CA 1
ATOM 1443 C C . ALA A 1 184 ? 0.709 15.063 10.350 1.00 91.44 184 ALA A C 1
ATOM 1445 O O . ALA A 1 184 ? -0.408 14.873 9.864 1.00 91.44 184 ALA A O 1
ATOM 1446 N N . THR A 1 185 ? 1.839 14.834 9.675 1.00 91.44 185 THR A N 1
ATOM 1447 C CA . THR A 1 185 ? 1.871 14.274 8.314 1.00 91.44 185 THR A CA 1
ATOM 1448 C C . THR A 1 185 ? 1.200 12.900 8.265 1.00 91.44 185 THR A C 1
ATOM 1450 O O . THR A 1 185 ? 0.377 12.642 7.383 1.00 91.44 185 THR A O 1
ATOM 1453 N N . ALA A 1 186 ? 1.468 12.029 9.245 1.00 94.12 186 ALA A N 1
ATOM 1454 C CA . ALA A 1 186 ? 0.821 10.718 9.327 1.00 94.12 186 ALA A CA 1
ATOM 1455 C C . ALA A 1 186 ? -0.711 10.826 9.459 1.00 94.12 186 ALA A C 1
ATOM 1457 O O . ALA A 1 186 ? -1.449 10.078 8.811 1.00 94.12 186 ALA A O 1
ATOM 1458 N N . LEU A 1 187 ? -1.199 11.773 10.270 1.00 93.56 187 LEU A N 1
ATOM 1459 C CA . LEU A 1 187 ? -2.630 12.029 10.445 1.00 93.56 187 LEU A CA 1
ATOM 1460 C C . LEU A 1 187 ? -3.284 12.570 9.164 1.00 93.56 187 LEU A C 1
ATOM 1462 O O . LEU A 1 187 ? -4.395 12.153 8.830 1.00 93.56 187 LEU A O 1
ATOM 1466 N N . GLU A 1 188 ? -2.606 13.466 8.444 1.00 92.56 188 GLU A N 1
ATOM 1467 C CA . GLU A 1 188 ? -3.083 13.986 7.160 1.00 92.56 188 GLU A CA 1
ATOM 1468 C C . GLU A 1 188 ? -3.251 12.851 6.138 1.00 92.56 188 GLU A C 1
ATOM 1470 O O . GLU A 1 188 ? -4.320 12.703 5.537 1.00 92.56 188 GLU A O 1
ATOM 1475 N N . GLN A 1 189 ? -2.233 11.995 6.003 1.00 93.38 189 GLN A N 1
ATOM 1476 C CA . GLN A 1 189 ? -2.264 10.857 5.080 1.00 93.38 189 GLN A CA 1
ATOM 1477 C C . GLN A 1 189 ? -3.329 9.824 5.455 1.00 93.38 189 GLN A C 1
ATOM 1479 O O . GLN A 1 189 ? -4.065 9.330 4.596 1.00 93.38 189 GLN A O 1
ATOM 1484 N N . LEU A 1 190 ? -3.502 9.558 6.752 1.00 94.81 190 LEU A N 1
ATOM 1485 C CA . LEU A 1 190 ? -4.540 8.660 7.255 1.00 94.81 190 LEU A CA 1
ATOM 1486 C C . LEU A 1 190 ? -5.959 9.095 6.844 1.00 94.81 190 LEU A C 1
ATOM 1488 O O . LEU A 1 190 ? -6.848 8.252 6.718 1.00 94.81 190 LEU A O 1
ATOM 1492 N N . GLY A 1 191 ? -6.190 10.395 6.625 1.00 92.62 191 GLY A N 1
ATOM 1493 C CA . GLY A 1 191 ? -7.478 10.923 6.169 1.00 92.62 191 GLY A CA 1
ATOM 1494 C C . GLY A 1 191 ? -7.856 10.524 4.736 1.00 92.62 191 GLY A C 1
ATOM 1495 O O . GLY A 1 191 ? -9.048 10.524 4.407 1.00 92.62 191 GLY A O 1
ATOM 1496 N N . ARG A 1 192 ? -6.864 10.174 3.906 1.00 92.38 192 ARG A N 1
ATOM 1497 C CA . ARG A 1 192 ? -7.019 9.841 2.478 1.00 92.38 192 ARG A CA 1
ATOM 1498 C C . ARG A 1 192 ? -6.845 8.349 2.190 1.00 92.38 192 ARG A C 1
ATOM 1500 O O . ARG A 1 192 ? -7.381 7.856 1.200 1.00 92.38 192 ARG A O 1
ATOM 1507 N N . GLU A 1 193 ? -6.123 7.635 3.049 1.00 95.06 193 GLU A N 1
ATOM 1508 C CA . GLU A 1 193 ? -5.739 6.249 2.800 1.00 95.06 193 GLU A CA 1
ATOM 1509 C C . GLU A 1 193 ? -6.899 5.253 2.975 1.00 95.06 193 GLU A C 1
ATOM 1511 O O . GLU A 1 193 ? -7.679 5.303 3.931 1.00 95.06 193 GLU A O 1
ATOM 1516 N N . GLN A 1 194 ? -6.985 4.310 2.038 1.00 93.25 194 GLN A N 1
ATOM 1517 C CA . GLN A 1 194 ? -7.975 3.232 2.009 1.00 93.25 194 GLN A CA 1
ATOM 1518 C C . GLN A 1 194 ? -7.337 1.857 2.240 1.00 93.25 194 GLN A C 1
ATOM 1520 O O . GLN A 1 194 ? -8.016 0.913 2.648 1.00 93.25 194 GLN A O 1
ATOM 1525 N N . ASP A 1 195 ? -6.032 1.731 2.006 1.00 94.94 195 ASP A N 1
ATOM 1526 C CA . ASP A 1 195 ? -5.275 0.515 2.243 1.00 94.94 195 ASP A CA 1
ATOM 1527 C C . ASP A 1 195 ? -5.136 0.235 3.743 1.00 94.94 195 ASP A C 1
ATOM 1529 O O . ASP A 1 195 ? -4.461 0.956 4.478 1.00 94.94 195 ASP A O 1
ATOM 1533 N N . LEU A 1 196 ? -5.752 -0.853 4.211 1.00 93.75 196 LEU A N 1
ATOM 1534 C CA . LEU A 1 196 ? -5.779 -1.202 5.632 1.00 93.75 196 LEU A CA 1
ATOM 1535 C C . LEU A 1 196 ? -4.389 -1.451 6.236 1.00 93.75 196 LEU A C 1
ATOM 1537 O O . LEU A 1 196 ? -4.213 -1.233 7.438 1.00 93.75 196 LEU A O 1
ATOM 1541 N N . LEU A 1 197 ? -3.408 -1.891 5.438 1.00 93.88 197 LEU A N 1
ATOM 1542 C CA . LEU A 1 197 ? -2.038 -2.080 5.921 1.00 93.88 197 LEU A CA 1
ATOM 1543 C C . LEU A 1 197 ? -1.378 -0.731 6.212 1.00 93.88 197 LEU A C 1
ATOM 1545 O O . LEU A 1 197 ? -0.739 -0.574 7.254 1.00 93.88 197 LEU A O 1
ATOM 1549 N N . LEU A 1 198 ? -1.596 0.256 5.342 1.00 95.38 198 LEU A N 1
ATOM 1550 C CA . LEU A 1 198 ? -1.075 1.610 5.523 1.00 95.38 198 LEU A CA 1
ATOM 1551 C C . LEU A 1 198 ? -1.832 2.382 6.586 1.00 95.38 198 LEU A C 1
ATOM 1553 O O . LEU A 1 198 ? -1.199 3.010 7.424 1.00 95.38 198 LEU A O 1
ATOM 1557 N N . VAL A 1 199 ? -3.157 2.247 6.646 1.00 96.31 199 VAL A N 1
ATOM 1558 C CA . VAL A 1 199 ? -3.969 2.779 7.749 1.00 96.31 199 VAL A CA 1
ATOM 1559 C C . VAL A 1 199 ? -3.406 2.327 9.094 1.00 96.31 199 VAL A C 1
ATOM 1561 O O . VAL A 1 199 ? -3.290 3.138 10.008 1.00 96.31 199 VAL A O 1
ATOM 1564 N N . ARG A 1 200 ? -3.031 1.048 9.232 1.00 95.94 200 ARG A N 1
ATOM 1565 C CA . ARG A 1 200 ? -2.420 0.544 10.467 1.00 95.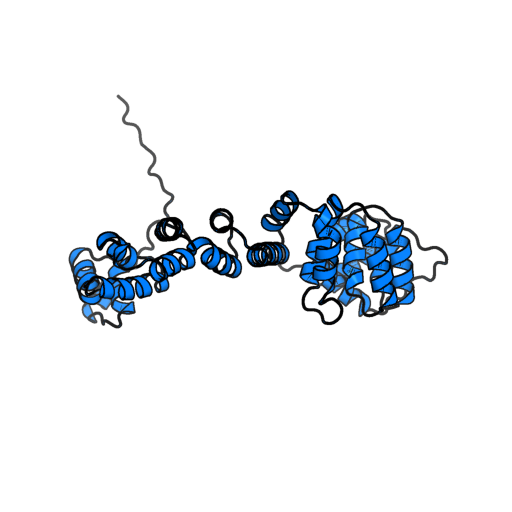94 200 ARG A CA 1
ATOM 1566 C C . ARG A 1 200 ? -1.071 1.205 10.743 1.00 95.94 200 ARG A C 1
ATOM 1568 O O . ARG A 1 200 ? -0.881 1.693 11.850 1.00 95.94 200 ARG A O 1
ATOM 1575 N N . ALA A 1 201 ? -0.164 1.230 9.767 1.00 95.62 201 ALA A N 1
ATOM 1576 C CA . ALA A 1 201 ? 1.164 1.821 9.938 1.00 95.62 201 ALA A CA 1
ATOM 1577 C C . ALA A 1 201 ? 1.098 3.323 10.279 1.00 95.62 201 ALA A C 1
ATOM 1579 O O . ALA A 1 201 ? 1.742 3.772 11.223 1.00 95.62 201 ALA A O 1
ATOM 1580 N N . LEU A 1 202 ? 0.254 4.080 9.576 1.00 96.25 202 LEU A N 1
ATOM 1581 C CA . LEU A 1 202 ? 0.045 5.513 9.799 1.00 96.25 202 LEU A CA 1
ATOM 1582 C C . LEU A 1 202 ? -0.565 5.801 11.174 1.00 96.25 202 LEU A C 1
ATOM 1584 O O . LEU A 1 202 ? -0.163 6.754 11.833 1.00 96.25 202 LEU A O 1
ATOM 1588 N N . VAL A 1 203 ? -1.507 4.971 11.637 1.00 96.81 203 VAL A N 1
ATOM 1589 C CA . VAL A 1 203 ? -2.078 5.094 12.987 1.00 96.81 203 VAL A CA 1
ATOM 1590 C C . VAL A 1 203 ? -1.005 4.922 14.066 1.00 96.81 203 VAL A C 1
ATOM 1592 O O . VAL A 1 203 ? -1.028 5.666 15.042 1.00 96.81 203 VAL A O 1
ATOM 1595 N N . GLU A 1 204 ? -0.063 3.988 13.901 1.00 95.50 204 GLU A N 1
ATOM 1596 C CA . GLU A 1 204 ? 1.028 3.804 14.871 1.00 95.50 204 GLU A CA 1
ATOM 1597 C C . GLU A 1 204 ? 1.913 5.049 14.990 1.00 95.50 204 GLU A C 1
ATOM 1599 O O . GLU A 1 204 ? 2.271 5.441 16.098 1.00 95.50 204 GLU A O 1
ATOM 1604 N N . VAL A 1 205 ? 2.207 5.710 13.870 1.00 95.44 205 VAL A N 1
ATOM 1605 C CA . VAL A 1 205 ? 3.001 6.948 13.863 1.00 95.44 205 VAL A CA 1
ATOM 1606 C C . VAL A 1 205 ? 2.203 8.132 14.411 1.00 95.44 205 VAL A C 1
ATOM 1608 O O . VAL A 1 205 ? 2.691 8.878 15.261 1.00 95.44 205 VAL A O 1
ATOM 1611 N N . ALA A 1 206 ? 0.949 8.291 13.981 1.00 95.00 206 ALA A N 1
ATOM 1612 C CA . ALA A 1 206 ? 0.103 9.421 14.363 1.00 95.00 206 ALA A CA 1
ATOM 1613 C C . ALA A 1 206 ? -0.172 9.477 15.878 1.00 95.00 206 ALA A C 1
ATOM 1615 O O . ALA A 1 206 ? -0.225 10.555 16.467 1.00 95.00 206 ALA A O 1
ATOM 1616 N N . VAL A 1 207 ? -0.325 8.325 16.538 1.00 94.31 207 VAL A N 1
ATOM 1617 C CA . VAL A 1 207 ? -0.695 8.242 17.965 1.00 94.31 207 VAL A CA 1
ATOM 1618 C C . VAL A 1 207 ? 0.443 8.655 18.917 1.00 94.31 207 VAL A C 1
ATOM 1620 O O . VAL A 1 207 ? 0.216 8.779 20.119 1.00 94.31 207 VAL A O 1
ATOM 1623 N N . GLY A 1 208 ? 1.641 8.971 18.412 1.00 85.38 208 GLY A N 1
ATOM 1624 C CA . GLY A 1 208 ? 2.773 9.431 19.230 1.00 85.38 208 GLY A CA 1
ATOM 1625 C C . GLY A 1 208 ? 2.510 10.680 20.092 1.00 85.38 208 GLY A C 1
ATOM 1626 O O . GLY A 1 208 ? 3.309 10.979 20.977 1.00 85.38 208 GLY A O 1
ATOM 1627 N N . ARG A 1 209 ? 1.397 11.403 19.879 1.00 87.44 209 ARG A N 1
ATOM 1628 C CA . ARG A 1 209 ? 0.968 12.563 20.684 1.00 87.44 209 ARG A CA 1
ATOM 1629 C C . ARG A 1 209 ? -0.458 12.379 21.214 1.00 87.44 209 ARG A C 1
ATOM 1631 O O . ARG A 1 209 ? -1.350 11.934 20.487 1.00 87.44 209 ARG A O 1
ATOM 1638 N N . GLN A 1 210 ? -0.693 12.766 22.470 1.00 90.44 210 GLN A N 1
ATOM 1639 C CA . GLN A 1 210 ? -1.980 12.563 23.149 1.00 90.44 210 GLN A CA 1
ATOM 1640 C C . GLN A 1 210 ? -3.131 13.323 22.465 1.00 90.44 210 GLN A C 1
ATOM 1642 O O . GLN A 1 210 ? -4.244 12.804 22.356 1.00 90.44 210 GLN A O 1
ATOM 1647 N N . GLU A 1 211 ? -2.866 14.519 21.940 1.00 92.56 211 GLU A N 1
ATOM 1648 C CA . GLU A 1 211 ? -3.851 15.356 21.242 1.00 92.56 211 GLU A CA 1
ATOM 1649 C C . GLU A 1 211 ? -4.359 14.682 19.955 1.00 92.56 211 GLU A C 1
ATOM 1651 O O . GLU A 1 211 ? -5.546 14.741 19.615 1.00 92.56 211 GLU A O 1
ATOM 1656 N N . ILE A 1 212 ? -3.467 13.972 19.258 1.00 93.62 212 ILE A N 1
ATOM 1657 C CA . ILE A 1 212 ? -3.809 13.218 18.049 1.00 93.62 212 ILE A CA 1
ATOM 1658 C C . ILE A 1 212 ? -4.623 11.976 18.412 1.00 93.62 212 ILE A C 1
ATOM 1660 O O . ILE A 1 212 ? -5.618 11.681 17.748 1.00 93.62 212 ILE A O 1
ATOM 1664 N N . ALA A 1 213 ? -4.274 11.282 19.499 1.00 94.88 213 ALA A N 1
ATOM 1665 C CA . ALA A 1 213 ? -5.052 10.143 19.977 1.00 94.88 213 ALA A CA 1
ATOM 1666 C C . ALA A 1 213 ? -6.513 10.534 20.282 1.00 94.88 213 ALA A C 1
ATOM 1668 O O . ALA A 1 213 ? -7.435 9.818 19.889 1.00 94.88 213 ALA A O 1
ATOM 1669 N N . HIS A 1 214 ? -6.754 11.707 20.877 1.00 94.75 214 HIS A N 1
ATOM 1670 C CA . HIS A 1 214 ? -8.116 12.225 21.058 1.00 94.75 214 HIS A CA 1
ATOM 1671 C C . HIS A 1 214 ? -8.853 12.441 19.732 1.00 94.75 214 HIS A C 1
ATOM 1673 O O . HIS A 1 214 ? -10.011 12.039 19.600 1.00 94.75 214 HIS A O 1
ATOM 1679 N N . SER A 1 215 ? -8.178 13.012 18.735 1.00 94.12 215 SER A N 1
ATOM 1680 C CA . SER A 1 215 ? -8.746 13.208 17.394 1.00 94.12 215 SER A CA 1
ATOM 1681 C C . SER A 1 215 ? -9.087 11.873 16.720 1.00 94.12 215 SER A C 1
ATOM 1683 O O . SER A 1 215 ? -10.101 11.738 16.036 1.00 94.12 215 SER A O 1
ATOM 1685 N N . LEU A 1 216 ? -8.286 10.835 16.966 1.00 95.75 216 LEU A N 1
ATOM 1686 C CA . LEU A 1 216 ? -8.516 9.501 16.423 1.00 95.75 216 LEU A CA 1
ATOM 1687 C C . LEU A 1 216 ? -9.718 8.783 17.042 1.00 95.75 216 LEU A C 1
ATOM 1689 O O . LEU A 1 216 ? -10.304 7.956 16.346 1.00 95.75 216 LEU A O 1
ATOM 1693 N N . LEU A 1 217 ? -10.156 9.114 18.266 1.00 96.56 217 LEU A N 1
ATOM 1694 C CA . LEU A 1 217 ? -11.382 8.551 18.862 1.00 96.56 217 LEU A CA 1
ATOM 1695 C C . LEU A 1 217 ? -12.640 8.874 18.042 1.00 96.56 217 LEU A C 1
ATOM 1697 O O . LEU A 1 217 ? -13.571 8.065 17.993 1.00 96.56 217 LEU A O 1
ATOM 1701 N N . SER A 1 218 ? -12.690 10.031 17.382 1.00 94.94 218 SER A N 1
ATOM 1702 C CA . SER A 1 218 ? -13.787 10.420 16.483 1.00 94.94 218 SER A CA 1
ATOM 1703 C C . SER A 1 218 ? -13.511 10.072 15.013 1.00 94.94 218 SER A C 1
ATOM 1705 O O . SER A 1 218 ? -14.382 10.253 14.161 1.00 94.94 218 SER A O 1
ATOM 1707 N N . GLY A 1 219 ? -12.336 9.510 14.715 1.00 94.06 219 GLY A N 1
ATOM 1708 C CA . GLY A 1 219 ? -11.896 9.157 13.371 1.00 94.06 219 GLY A CA 1
ATOM 1709 C C . GLY A 1 219 ? -12.742 8.074 12.688 1.00 94.06 219 GLY A C 1
ATOM 1710 O O . GLY A 1 219 ? -13.445 7.270 13.312 1.00 94.06 219 GLY A O 1
ATOM 1711 N N . ARG A 1 220 ? -12.647 8.015 11.354 1.00 94.31 220 ARG A N 1
ATOM 1712 C CA . ARG A 1 220 ? -13.448 7.106 10.510 1.00 94.31 220 ARG A CA 1
ATOM 1713 C C . ARG A 1 220 ? -13.058 5.634 10.683 1.00 94.31 220 ARG A C 1
ATOM 1715 O O . ARG A 1 220 ? -13.934 4.756 10.684 1.00 94.31 220 ARG A O 1
ATOM 1722 N N . THR A 1 221 ? -11.770 5.353 10.872 1.00 95.75 221 THR A N 1
ATOM 1723 C CA . THR A 1 221 ? -11.217 3.992 10.891 1.00 95.75 221 THR A CA 1
ATOM 1724 C C . THR A 1 221 ? -11.348 3.353 12.276 1.00 95.75 221 THR A C 1
ATOM 1726 O O . THR A 1 221 ? -11.072 3.966 13.304 1.00 95.75 221 THR A O 1
ATOM 1729 N N . ALA A 1 222 ? -11.795 2.095 12.324 1.00 96.88 222 ALA A N 1
ATOM 1730 C CA . ALA A 1 222 ? -11.885 1.356 13.587 1.00 96.88 222 ALA A CA 1
ATOM 1731 C C . ALA A 1 222 ? -10.500 1.100 14.206 1.00 96.88 222 ALA A C 1
ATOM 1733 O O . ALA A 1 222 ? -10.368 1.098 15.426 1.00 96.88 222 ALA A O 1
ATOM 1734 N N . ILE A 1 223 ? -9.474 0.925 13.364 1.00 97.31 223 ILE A N 1
ATOM 1735 C CA . ILE A 1 223 ? -8.078 0.752 13.785 1.00 97.31 223 ILE A CA 1
ATOM 1736 C C . ILE A 1 223 ? -7.602 1.989 14.556 1.00 97.31 223 ILE A C 1
ATOM 1738 O O . ILE A 1 223 ? -7.135 1.841 15.682 1.00 97.31 223 ILE A O 1
ATOM 1742 N N . GLY A 1 224 ? -7.816 3.194 14.011 1.00 96.94 224 GLY A N 1
ATOM 1743 C CA . GLY A 1 224 ? -7.467 4.450 14.681 1.00 96.94 224 GLY A CA 1
ATOM 1744 C C . GLY A 1 224 ? -8.186 4.620 16.018 1.00 96.94 224 GLY A C 1
ATOM 1745 O O . GLY A 1 224 ? -7.541 4.854 17.036 1.00 96.94 224 GLY A O 1
ATOM 1746 N N . ARG A 1 225 ? -9.509 4.400 16.049 1.00 97.88 225 ARG A N 1
ATOM 1747 C CA . ARG A 1 225 ? -10.303 4.504 17.288 1.00 97.88 225 ARG A CA 1
ATOM 1748 C C . ARG A 1 225 ? -9.862 3.519 18.371 1.00 97.88 225 ARG A C 1
ATOM 1750 O O . ARG A 1 225 ? -9.777 3.890 19.537 1.00 97.88 225 ARG A O 1
ATOM 1757 N N . ARG A 1 226 ? -9.572 2.267 18.001 1.00 97.94 226 ARG A N 1
ATOM 1758 C CA . ARG A 1 226 ? -9.064 1.253 18.938 1.00 97.94 226 ARG A CA 1
ATOM 1759 C C . ARG A 1 226 ? -7.680 1.643 19.459 1.00 97.94 226 ARG A C 1
ATOM 1761 O O . ARG A 1 226 ? -7.468 1.578 20.664 1.00 97.94 226 ARG A O 1
ATOM 1768 N N . ARG A 1 227 ? -6.759 2.053 18.580 1.00 97.56 227 ARG A N 1
ATOM 1769 C CA . ARG A 1 227 ? -5.400 2.441 18.987 1.00 97.56 227 ARG A CA 1
ATOM 1770 C C . ARG A 1 227 ? -5.405 3.668 19.898 1.00 97.56 227 ARG A C 1
ATOM 1772 O O . ARG A 1 227 ? -4.677 3.695 20.882 1.00 97.56 227 ARG A O 1
ATOM 1779 N N . ALA A 1 228 ? -6.280 4.634 19.628 1.00 97.31 228 ALA A N 1
ATOM 1780 C CA . ALA A 1 228 ? -6.492 5.778 20.504 1.00 97.31 228 ALA A CA 1
ATOM 1781 C C . ALA A 1 228 ? -6.889 5.356 21.927 1.00 97.31 228 ALA A C 1
ATOM 1783 O O . ALA A 1 228 ? -6.284 5.819 22.887 1.00 97.31 228 ALA A O 1
ATOM 1784 N N . LEU A 1 229 ? -7.846 4.431 22.073 1.00 97.56 229 LEU A N 1
ATOM 1785 C CA . LEU A 1 229 ? -8.208 3.883 23.387 1.00 97.56 229 LEU A CA 1
ATOM 1786 C C . LEU A 1 229 ? -7.045 3.143 24.059 1.00 97.56 229 LEU A C 1
ATOM 1788 O O . LEU A 1 229 ? -6.927 3.166 25.278 1.00 97.56 229 LEU A O 1
ATOM 1792 N N . GLU A 1 230 ? -6.186 2.482 23.288 1.00 96.94 230 GLU A N 1
ATOM 1793 C CA . GLU A 1 230 ? -5.038 1.748 23.822 1.00 96.94 230 GLU A CA 1
ATOM 1794 C C . GLU A 1 230 ? -3.946 2.674 24.376 1.00 96.94 230 GLU A C 1
ATOM 1796 O O . GLU A 1 230 ? -3.350 2.361 25.402 1.00 96.94 230 GLU A O 1
ATOM 1801 N N . VAL A 1 231 ? -3.703 3.826 23.749 1.00 96.50 231 VAL A N 1
ATOM 1802 C CA . VAL A 1 231 ? -2.628 4.742 24.170 1.00 96.50 231 VAL A CA 1
ATOM 1803 C C . VAL A 1 231 ? -3.102 5.798 25.169 1.00 96.50 231 VAL A C 1
ATOM 1805 O O . VAL A 1 231 ? -2.336 6.202 26.046 1.00 96.50 231 VAL A O 1
ATOM 1808 N N . LEU A 1 232 ? -4.365 6.225 25.100 1.00 96.38 232 LEU A N 1
ATOM 1809 C CA . LEU A 1 232 ? -4.925 7.148 26.084 1.00 96.38 232 LEU A CA 1
ATOM 1810 C C . LEU A 1 232 ? -5.020 6.472 27.457 1.00 96.38 232 LEU A C 1
ATOM 1812 O O . LEU A 1 232 ? -5.604 5.397 27.610 1.00 96.38 232 LEU A O 1
ATOM 1816 N N . ARG A 1 233 ? -4.444 7.125 28.471 1.00 94.31 233 ARG A N 1
ATOM 1817 C CA . ARG A 1 233 ? -4.581 6.713 29.874 1.00 94.31 233 ARG A CA 1
ATOM 1818 C C . ARG A 1 233 ? -6.031 6.882 30.327 1.00 94.31 233 ARG A C 1
ATOM 1820 O O . ARG A 1 233 ? -6.729 7.762 29.833 1.00 94.31 233 ARG A O 1
ATOM 1827 N N . ALA A 1 234 ? -6.451 6.105 31.324 1.00 91.75 234 ALA A N 1
ATOM 1828 C CA . ALA A 1 234 ? -7.797 6.200 31.895 1.00 91.75 234 ALA A CA 1
ATOM 1829 C C . ALA A 1 234 ? -8.142 7.629 32.355 1.00 91.75 234 ALA A C 1
ATOM 1831 O O . ALA A 1 234 ? -9.223 8.120 32.065 1.00 91.75 234 ALA A O 1
ATOM 1832 N N . SER A 1 235 ? -7.184 8.346 32.953 1.00 94.62 235 SER A N 1
ATOM 1833 C CA . SER A 1 235 ? -7.356 9.743 33.381 1.00 94.62 235 SER A CA 1
ATOM 1834 C C . SER A 1 235 ? -7.566 10.740 32.234 1.00 94.62 235 SER A C 1
ATOM 1836 O O . SER A 1 235 ? -7.988 11.865 32.478 1.00 94.62 235 SER A O 1
ATOM 1838 N N . ALA A 1 236 ? -7.230 10.363 30.998 1.00 95.94 236 ALA A N 1
ATOM 1839 C CA . ALA A 1 236 ? -7.445 11.192 29.817 1.00 95.94 236 ALA A CA 1
ATOM 1840 C C . ALA A 1 236 ? -8.836 10.980 29.202 1.00 95.94 236 ALA A C 1
ATOM 1842 O O . ALA A 1 236 ? -9.246 11.768 28.357 1.00 95.94 236 ALA A O 1
ATOM 1843 N N . LEU A 1 237 ? -9.558 9.926 29.589 1.00 97.12 237 LEU A N 1
ATOM 1844 C CA . LEU A 1 237 ? -10.865 9.586 29.038 1.00 97.12 237 LEU A CA 1
ATOM 1845 C C . LEU A 1 237 ? -11.958 9.929 30.046 1.00 97.12 237 LEU A C 1
ATOM 1847 O O . LEU A 1 237 ? -11.932 9.469 31.184 1.00 97.12 237 LEU A O 1
ATOM 1851 N N . SER A 1 238 ? -12.961 10.695 29.621 1.00 96.94 238 SER A N 1
ATOM 1852 C CA . SER A 1 238 ? -14.166 10.854 30.433 1.00 96.94 238 SER A CA 1
ATOM 1853 C C . SER A 1 238 ? -15.025 9.588 30.376 1.00 96.94 238 SER A C 1
ATOM 1855 O O . SER A 1 238 ? -15.018 8.856 29.380 1.00 96.94 238 SER A O 1
ATOM 1857 N N . VAL A 1 239 ? -15.826 9.354 31.420 1.00 97.31 239 VAL A N 1
ATOM 1858 C CA . VAL A 1 239 ? -16.803 8.250 31.445 1.00 97.31 239 VAL A CA 1
ATOM 1859 C C . VAL A 1 239 ? -17.710 8.311 30.211 1.00 97.31 239 VAL A C 1
ATOM 1861 O O . VAL A 1 239 ? -17.826 7.323 29.493 1.00 97.31 239 VAL A O 1
ATOM 1864 N N . ALA A 1 240 ? -18.224 9.495 29.864 1.00 97.19 240 ALA A N 1
ATOM 1865 C CA . ALA A 1 240 ? -19.063 9.691 28.680 1.00 97.19 240 ALA A CA 1
ATOM 1866 C C . ALA A 1 240 ? -18.361 9.311 27.358 1.00 97.19 240 ALA A C 1
ATOM 1868 O O . ALA A 1 240 ? -18.989 8.771 26.445 1.00 97.19 240 ALA A O 1
ATOM 1869 N N . GLN A 1 241 ? -17.051 9.562 27.228 1.00 97.56 241 GLN A N 1
ATOM 1870 C CA . GLN A 1 241 ? -16.287 9.129 26.052 1.00 97.56 241 GLN A CA 1
ATOM 1871 C C . GLN A 1 241 ? -16.179 7.603 25.983 1.00 97.56 241 GLN A C 1
ATOM 1873 O O . GLN A 1 241 ? -16.321 7.036 24.896 1.00 97.56 241 GLN A O 1
ATOM 1878 N N . ILE A 1 242 ? -15.951 6.938 27.118 1.00 98.12 242 ILE A N 1
ATOM 1879 C CA . ILE A 1 242 ? -15.886 5.473 27.203 1.00 98.12 242 ILE A CA 1
ATOM 1880 C C . ILE A 1 242 ? -17.242 4.865 26.847 1.00 98.12 242 ILE A C 1
ATOM 1882 O O . ILE A 1 242 ? -17.303 4.008 25.967 1.00 98.12 242 ILE A O 1
ATOM 1886 N N . GLU A 1 243 ? -18.328 5.362 27.435 1.00 97.94 243 GLU A N 1
ATOM 1887 C CA . GLU A 1 243 ? -19.700 4.937 27.133 1.00 97.94 243 GLU A CA 1
ATOM 1888 C C . GLU A 1 243 ? -20.036 5.098 25.647 1.00 97.94 243 GLU A C 1
ATOM 1890 O O . GLU A 1 243 ? -20.562 4.187 25.005 1.00 97.94 243 GLU A O 1
ATOM 1895 N N . GLN A 1 244 ? -19.640 6.220 25.041 1.00 97.75 244 GLN A N 1
ATOM 1896 C CA . GLN A 1 244 ? -19.801 6.412 23.602 1.00 97.75 244 GLN A CA 1
ATOM 1897 C C . GLN A 1 244 ? -19.044 5.345 22.790 1.00 97.75 244 GLN A C 1
ATOM 1899 O O . GLN A 1 244 ? -19.523 4.921 21.735 1.00 97.75 244 GLN A O 1
ATOM 1904 N N . ARG A 1 245 ? -17.860 4.909 23.247 1.00 98.25 245 ARG A N 1
ATOM 1905 C CA . ARG A 1 245 ? -17.072 3.857 22.581 1.00 98.25 245 ARG A CA 1
ATOM 1906 C C . ARG A 1 245 ? -17.572 2.441 22.866 1.00 98.25 245 ARG A C 1
ATOM 1908 O O . ARG A 1 245 ? -17.361 1.571 22.021 1.00 98.25 245 ARG A O 1
ATOM 1915 N N . LEU A 1 246 ? -18.279 2.208 23.969 1.00 98.50 246 LEU A N 1
ATOM 1916 C CA . LEU A 1 246 ? -19.028 0.966 24.179 1.00 98.50 246 LEU A CA 1
ATOM 1917 C C . LEU A 1 246 ? -20.094 0.787 23.076 1.00 98.50 246 LEU A C 1
ATOM 1919 O O . LEU A 1 246 ? -20.312 -0.316 22.594 1.00 98.50 246 LEU A O 1
ATOM 1923 N N . LEU A 1 247 ? -20.665 1.871 22.541 1.00 98.25 247 LEU A N 1
ATOM 1924 C CA . LEU A 1 247 ? -21.599 1.820 21.399 1.00 98.25 247 LEU A CA 1
ATOM 1925 C C . LEU A 1 247 ? -20.923 1.957 20.026 1.00 98.25 247 LEU A C 1
ATOM 1927 O O . LEU A 1 247 ? -21.568 2.343 19.038 1.00 98.25 247 LEU A O 1
ATOM 1931 N N . ASP A 1 248 ? -19.623 1.671 19.918 1.00 98.38 248 ASP A N 1
ATOM 1932 C CA . ASP A 1 248 ? -18.949 1.705 18.623 1.00 98.38 248 ASP A CA 1
ATOM 1933 C C . ASP A 1 248 ? -19.500 0.624 17.683 1.00 98.38 248 ASP A C 1
ATOM 1935 O O . ASP A 1 248 ? -19.865 -0.482 18.086 1.00 98.38 248 ASP A O 1
ATOM 1939 N N . ARG A 1 249 ? -19.524 0.926 16.382 1.00 97.06 249 ARG A N 1
ATOM 1940 C CA . ARG A 1 249 ? -19.936 -0.033 15.347 1.00 97.06 249 ARG A CA 1
ATOM 1941 C C . ARG A 1 249 ? -18.993 -1.234 15.246 1.00 97.06 249 ARG A C 1
ATOM 1943 O O . ARG A 1 249 ? -19.420 -2.313 14.849 1.00 97.06 249 ARG A O 1
ATOM 1950 N N . SER A 1 250 ? -17.716 -1.056 15.578 1.00 97.62 250 SER A N 1
ATOM 1951 C CA . SER A 1 250 ? -16.705 -2.104 15.486 1.00 97.62 250 SER A CA 1
ATOM 1952 C C . SER A 1 250 ? -16.561 -2.854 16.808 1.00 97.62 250 SER A C 1
ATOM 1954 O O . SER A 1 250 ? -16.241 -2.243 17.825 1.00 97.62 250 SER A O 1
ATOM 1956 N N . SER A 1 251 ? -16.690 -4.184 16.777 1.00 97.69 251 SER A N 1
ATOM 1957 C CA . SER A 1 251 ? -16.462 -5.048 17.949 1.00 97.69 251 SER A CA 1
ATOM 1958 C C . SER A 1 251 ? -15.059 -4.882 18.537 1.00 97.69 251 SER A C 1
ATOM 1960 O O . SER A 1 251 ? -14.886 -4.868 19.750 1.00 97.69 251 SER A O 1
ATOM 1962 N N . MET A 1 252 ? -14.049 -4.665 17.693 1.00 97.75 252 MET A N 1
ATOM 1963 C CA . MET A 1 252 ? -12.676 -4.408 18.129 1.00 97.75 252 MET A CA 1
ATOM 1964 C C . MET A 1 252 ? -12.558 -3.141 18.991 1.00 97.75 252 MET A C 1
ATOM 1966 O O . MET A 1 252 ? -11.832 -3.145 19.983 1.00 97.75 252 MET A O 1
ATOM 1970 N N . VAL A 1 253 ? -13.268 -2.067 18.628 1.00 98.44 253 VAL A N 1
ATOM 1971 C CA . VAL A 1 253 ? -13.287 -0.825 19.417 1.00 98.44 253 VAL A CA 1
ATOM 1972 C C . VAL A 1 253 ? -14.064 -1.042 20.711 1.00 98.44 253 VAL A C 1
ATOM 1974 O O . VAL A 1 253 ? -13.562 -0.672 21.768 1.00 98.44 253 VAL A O 1
ATOM 1977 N N . ARG A 1 254 ? -15.226 -1.709 20.651 1.00 98.44 254 ARG A N 1
ATOM 1978 C CA . ARG A 1 254 ? -16.026 -2.029 21.844 1.00 98.44 254 ARG A CA 1
ATOM 1979 C C . ARG A 1 254 ? -15.245 -2.843 22.867 1.00 98.44 254 ARG A C 1
ATOM 1981 O O . ARG A 1 254 ? -15.237 -2.485 24.035 1.00 98.44 254 ARG A O 1
ATOM 1988 N N . ARG A 1 255 ? -14.531 -3.891 22.445 1.00 98.00 255 ARG A N 1
ATOM 1989 C CA . ARG A 1 255 ? -13.700 -4.710 23.350 1.00 98.00 255 ARG A CA 1
ATOM 1990 C C . ARG A 1 255 ? -12.625 -3.886 24.051 1.00 98.00 255 ARG A C 1
ATOM 1992 O O . ARG A 1 255 ? -12.416 -4.048 25.247 1.00 98.00 255 ARG A O 1
ATOM 1999 N N . MET A 1 256 ? -11.973 -2.976 23.326 1.00 98.12 256 MET A N 1
ATOM 2000 C CA . MET A 1 256 ? -11.003 -2.069 23.940 1.00 98.12 256 MET A CA 1
ATOM 2001 C C . MET A 1 256 ? -11.681 -1.057 24.880 1.00 98.12 256 MET A C 1
ATOM 2003 O O . MET A 1 256 ? -11.145 -0.741 25.937 1.00 98.12 256 MET A O 1
ATOM 2007 N N . ALA A 1 257 ? -12.884 -0.584 24.545 1.00 98.25 257 ALA A N 1
ATOM 2008 C CA . ALA A 1 257 ? -13.666 0.288 25.417 1.00 98.25 257 ALA A CA 1
ATOM 2009 C C . ALA A 1 257 ? -14.113 -0.423 26.704 1.00 98.25 257 ALA A C 1
ATOM 2011 O O . ALA A 1 257 ? -14.052 0.185 27.762 1.00 98.25 257 ALA A O 1
ATOM 2012 N N . VAL A 1 258 ? -14.480 -1.709 26.643 1.00 98.12 258 VAL A N 1
ATOM 2013 C CA . VAL A 1 258 ? -14.780 -2.544 27.823 1.00 98.12 258 VAL A CA 1
ATOM 2014 C C . VAL A 1 258 ? -13.561 -2.649 28.737 1.00 98.12 258 VAL A C 1
ATOM 2016 O O . VAL A 1 258 ? -13.683 -2.477 29.947 1.00 98.12 258 VAL A O 1
ATOM 2019 N N . PHE A 1 259 ? -12.377 -2.878 28.162 1.00 97.31 259 PHE A N 1
ATOM 2020 C CA . PHE A 1 259 ? -11.131 -2.874 28.926 1.00 97.31 259 PHE A CA 1
ATOM 2021 C C . PHE A 1 259 ? -10.917 -1.529 29.643 1.00 97.31 259 PHE A C 1
ATOM 2023 O O . PHE A 1 259 ? -10.668 -1.512 30.844 1.00 97.31 259 PHE A O 1
ATOM 2030 N N . ARG A 1 260 ? -11.121 -0.401 28.948 1.00 97.56 260 ARG A N 1
ATOM 2031 C CA . ARG A 1 260 ? -11.011 0.943 29.545 1.00 97.56 260 ARG A CA 1
ATOM 2032 C C . ARG A 1 260 ? -12.113 1.296 30.538 1.00 97.56 260 ARG A C 1
ATOM 2034 O O . ARG A 1 260 ? -11.843 2.024 31.484 1.00 97.56 260 ARG A O 1
ATOM 2041 N N . ALA A 1 261 ? -13.324 0.780 30.357 1.00 97.75 261 ALA A N 1
ATOM 2042 C CA . ALA A 1 261 ? -14.424 0.949 31.301 1.00 97.75 261 ALA A CA 1
ATOM 2043 C C . ALA A 1 261 ? -14.045 0.389 32.675 1.00 97.75 261 ALA A C 1
ATOM 2045 O O . ALA A 1 261 ? -14.233 1.061 33.687 1.00 97.75 261 ALA A O 1
ATOM 2046 N N . LYS A 1 262 ? -13.394 -0.780 32.700 1.00 97.00 262 LYS A N 1
ATOM 2047 C CA . LYS A 1 262 ? -12.880 -1.374 33.935 1.00 97.00 262 LYS A CA 1
ATOM 2048 C C . LYS A 1 262 ? -11.873 -0.461 34.645 1.00 97.00 262 LYS A C 1
ATOM 2050 O O . LYS A 1 262 ? -11.950 -0.328 35.862 1.00 97.00 262 LYS A O 1
ATOM 2055 N N . ASP A 1 263 ? -10.981 0.194 33.899 1.00 96.69 263 ASP A N 1
ATOM 2056 C CA . ASP A 1 263 ? -9.968 1.101 34.466 1.00 96.69 263 ASP A CA 1
ATOM 2057 C C . ASP A 1 263 ? -10.583 2.327 35.167 1.00 96.69 263 ASP A C 1
ATOM 2059 O O . ASP A 1 263 ? -9.973 2.882 36.078 1.00 96.69 263 ASP A O 1
ATOM 2063 N N . VAL A 1 264 ? -11.787 2.750 34.761 1.00 96.69 264 VAL A N 1
ATOM 2064 C CA . VAL A 1 264 ? -12.525 3.872 35.375 1.00 96.69 264 VAL A CA 1
ATOM 2065 C C . VAL A 1 264 ? -13.657 3.415 36.305 1.00 96.69 264 VAL A C 1
ATOM 2067 O O . VAL A 1 264 ? -14.487 4.227 36.705 1.00 96.69 264 VAL A O 1
ATOM 2070 N N . GLY A 1 265 ? -13.714 2.123 36.646 1.00 96.75 265 GLY A N 1
ATOM 2071 C CA . GLY A 1 265 ? -14.712 1.565 37.564 1.00 96.75 265 GLY A CA 1
ATOM 2072 C C . GLY A 1 265 ? -16.115 1.373 36.975 1.00 96.75 265 GLY A C 1
ATOM 2073 O O . GLY A 1 265 ? -17.069 1.211 37.729 1.00 96.75 265 GLY A O 1
ATOM 2074 N N . VAL A 1 266 ? -16.262 1.374 35.648 1.00 97.50 266 VAL A N 1
ATOM 2075 C CA . VAL A 1 266 ? -17.537 1.119 34.963 1.00 97.50 266 VAL A CA 1
ATOM 2076 C C . VAL A 1 266 ? -17.678 -0.373 34.652 1.00 97.50 266 VAL A C 1
ATOM 2078 O O . VAL A 1 266 ? -16.870 -0.948 33.916 1.00 97.50 266 VAL A O 1
ATOM 2081 N N . ASP A 1 267 ? -18.741 -1.002 35.160 1.00 97.88 267 ASP A N 1
ATOM 2082 C CA . ASP A 1 267 ? -19.132 -2.359 34.763 1.00 97.88 267 ASP A CA 1
ATOM 2083 C C . ASP A 1 267 ? -19.849 -2.327 33.408 1.00 97.88 267 ASP A C 1
ATOM 2085 O O . ASP A 1 267 ? -21.055 -2.092 33.309 1.00 97.88 267 ASP A O 1
ATOM 2089 N N . ALA A 1 268 ? -19.090 -2.592 32.345 1.00 98.00 268 ALA A N 1
ATOM 2090 C CA . ALA A 1 268 ? -19.603 -2.565 30.983 1.00 98.00 268 ALA A CA 1
ATOM 2091 C C . ALA A 1 268 ? -20.751 -3.560 30.732 1.00 98.00 268 ALA A C 1
ATOM 2093 O O . ALA A 1 268 ? -21.610 -3.275 29.899 1.00 98.00 268 ALA A O 1
ATOM 2094 N N . ARG A 1 269 ? -20.795 -4.717 31.416 1.00 97.94 269 ARG A N 1
ATOM 2095 C CA . ARG A 1 269 ? -21.881 -5.696 31.218 1.00 97.94 269 ARG A CA 1
ATOM 2096 C C . ARG A 1 269 ? -23.186 -5.145 31.782 1.00 97.94 269 ARG A C 1
ATOM 2098 O O . ARG A 1 269 ? -24.190 -5.140 31.072 1.00 97.94 269 ARG A O 1
ATOM 2105 N N . THR A 1 270 ? -23.152 -4.657 33.021 1.00 97.94 270 THR A N 1
ATOM 2106 C CA . THR A 1 270 ? -24.308 -4.005 33.655 1.00 97.94 270 THR A CA 1
ATOM 2107 C C . THR A 1 270 ? -24.764 -2.803 32.829 1.00 97.94 270 THR A C 1
ATOM 2109 O O . THR A 1 270 ? -25.939 -2.711 32.479 1.00 97.94 270 THR A O 1
ATOM 2112 N N . TRP A 1 271 ? -23.820 -1.973 32.381 1.00 98.31 271 TRP A N 1
ATOM 2113 C CA . TRP A 1 271 ? -24.092 -0.815 31.531 1.00 98.31 271 TRP A CA 1
ATOM 2114 C C . TRP A 1 271 ? -24.796 -1.179 30.214 1.00 98.31 271 TRP A C 1
ATOM 2116 O O . TRP A 1 271 ? -25.822 -0.590 29.865 1.00 98.31 271 TRP A O 1
ATOM 2126 N N . TYR A 1 272 ? -24.290 -2.174 29.471 1.00 98.25 272 TYR A N 1
ATOM 2127 C CA . TYR A 1 272 ? -24.937 -2.594 28.227 1.00 98.25 272 TYR A CA 1
ATOM 2128 C C . TYR A 1 272 ? -26.335 -3.168 28.471 1.00 98.25 272 TYR A C 1
ATOM 2130 O O . TYR A 1 272 ? -27.221 -2.965 27.640 1.00 98.25 272 TYR A O 1
ATOM 2138 N N . ARG A 1 273 ? -26.540 -3.875 29.590 1.00 96.88 273 ARG A N 1
ATOM 2139 C CA . ARG A 1 273 ? -27.833 -4.473 29.938 1.00 96.88 273 ARG A CA 1
ATOM 2140 C C . ARG A 1 273 ? -28.868 -3.400 30.213 1.00 96.88 273 ARG A C 1
ATOM 2142 O O . ARG A 1 273 ? -29.936 -3.432 29.615 1.00 96.88 273 ARG A O 1
ATOM 2149 N N . GLU A 1 274 ? -28.531 -2.417 31.039 1.00 97.25 274 GLU A N 1
ATOM 2150 C CA . GLU A 1 274 ? -29.392 -1.261 31.291 1.00 97.25 274 GLU A CA 1
ATOM 2151 C C . GLU A 1 274 ? -29.716 -0.520 29.991 1.00 97.25 274 GLU A C 1
ATOM 2153 O O . GLU A 1 274 ? -30.880 -0.242 29.698 1.00 97.25 274 GLU A O 1
ATOM 2158 N N . ARG A 1 275 ? -28.701 -0.269 29.154 1.00 97.50 275 ARG A N 1
ATOM 2159 C CA . ARG A 1 275 ? -28.877 0.419 27.871 1.00 97.50 275 ARG A CA 1
ATOM 2160 C C . ARG A 1 275 ? -29.771 -0.359 26.901 1.00 97.50 275 ARG A C 1
ATOM 2162 O O . ARG A 1 275 ? -30.586 0.259 26.215 1.00 97.50 275 ARG A O 1
ATOM 2169 N N . TRP A 1 276 ? -29.629 -1.683 26.834 1.00 95.12 276 TRP A N 1
ATOM 2170 C CA . TRP A 1 276 ? -30.492 -2.553 26.032 1.00 95.12 276 TRP A CA 1
ATOM 2171 C C . TRP A 1 276 ? -31.927 -2.535 26.555 1.00 95.12 276 TRP A C 1
ATOM 2173 O O . TRP A 1 276 ? -32.838 -2.223 25.797 1.00 95.12 276 TRP A O 1
ATOM 2183 N N . THR A 1 277 ? -32.131 -2.765 27.850 1.00 94.19 277 THR A N 1
ATOM 2184 C CA . THR A 1 277 ? -33.467 -2.800 28.455 1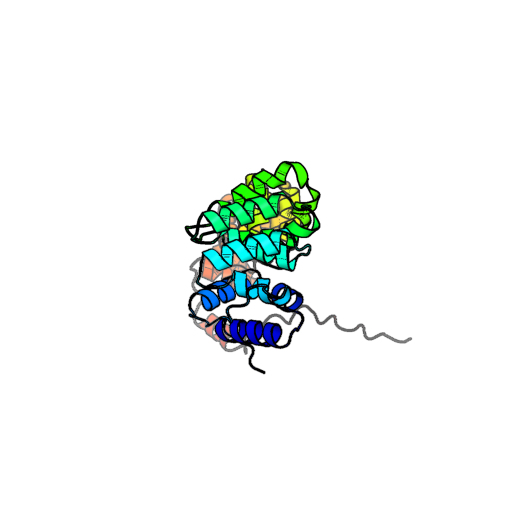.00 94.19 277 THR A CA 1
ATOM 2185 C C . THR A 1 277 ? -34.211 -1.478 28.268 1.00 94.19 277 THR A C 1
ATOM 2187 O O . THR A 1 277 ? -35.367 -1.482 27.850 1.00 94.19 277 THR A O 1
ATOM 2190 N N . VAL A 1 278 ? -33.548 -0.346 28.530 1.00 95.56 278 VAL A N 1
ATOM 2191 C CA . VAL A 1 278 ? -34.178 0.985 28.503 1.00 95.56 278 VAL A CA 1
ATOM 2192 C C . VAL A 1 278 ? -34.353 1.517 27.081 1.00 95.56 278 VAL A C 1
ATOM 2194 O O . VAL A 1 278 ? -35.392 2.091 26.767 1.00 95.56 278 VAL A O 1
ATOM 2197 N N . CYS A 1 279 ? -33.342 1.378 26.220 1.00 95.25 279 CYS A N 1
ATOM 2198 C CA . CYS A 1 279 ? -33.330 2.035 24.908 1.00 95.25 279 CYS A CA 1
ATOM 2199 C C . CYS A 1 279 ? -33.512 1.081 23.725 1.00 95.25 279 CYS A C 1
ATOM 2201 O O . CYS A 1 279 ? -33.654 1.563 22.603 1.00 95.25 279 CYS A O 1
ATOM 2203 N N . GLN A 1 280 ? -33.452 -0.235 23.945 1.00 93.00 280 GLN A N 1
ATOM 2204 C CA . GLN A 1 280 ? -33.454 -1.255 22.889 1.00 93.00 280 GLN A CA 1
ATOM 2205 C C . GLN A 1 280 ? -32.386 -0.967 21.810 1.00 93.00 280 GLN A C 1
ATOM 2207 O O . GLN A 1 280 ? -32.609 -1.148 20.613 1.00 93.00 280 GLN A O 1
ATOM 2212 N N . ASP A 1 281 ? -31.207 -0.473 22.225 1.00 94.31 281 ASP A N 1
ATOM 2213 C CA . ASP A 1 281 ? -30.115 -0.123 21.308 1.00 94.31 281 ASP A CA 1
ATOM 2214 C C . ASP A 1 281 ? -29.418 -1.400 20.790 1.00 94.31 281 ASP A C 1
ATOM 2216 O O . ASP A 1 281 ? -28.749 -2.092 21.566 1.00 94.31 281 ASP A O 1
ATOM 2220 N N . PRO A 1 282 ? -29.480 -1.713 19.481 1.00 93.56 282 PRO A N 1
ATOM 2221 C CA . PRO A 1 282 ? -28.890 -2.936 18.934 1.00 93.56 282 PRO A CA 1
ATOM 2222 C C . PRO A 1 282 ? -27.369 -3.011 19.124 1.00 93.56 282 PRO A C 1
ATOM 2224 O O . PRO A 1 282 ? -26.790 -4.099 19.107 1.00 93.56 282 PRO A O 1
ATOM 2227 N N . ARG A 1 283 ? -26.685 -1.876 19.318 1.00 95.75 283 ARG A N 1
ATOM 2228 C CA . ARG A 1 283 ? -25.247 -1.874 19.615 1.00 95.75 283 ARG A CA 1
ATOM 2229 C C . ARG A 1 283 ? -24.958 -2.266 21.054 1.00 95.75 283 ARG A C 1
ATOM 2231 O O . ARG A 1 283 ? -23.930 -2.895 21.289 1.00 95.75 283 ARG A O 1
ATOM 2238 N N . ALA A 1 284 ? -25.853 -1.933 21.983 1.00 97.25 284 ALA A N 1
ATOM 2239 C CA . ALA A 1 284 ? -25.753 -2.409 23.355 1.00 97.25 284 ALA A CA 1
ATOM 2240 C C . ALA A 1 284 ? -25.941 -3.929 23.408 1.00 97.25 284 ALA A C 1
ATOM 2242 O O . ALA A 1 284 ? -25.140 -4.615 24.037 1.00 97.25 284 ALA A O 1
ATOM 2243 N N . LEU A 1 285 ? -26.895 -4.465 22.636 1.00 95.75 285 LEU A N 1
ATOM 2244 C CA . LEU A 1 285 ? -27.068 -5.910 22.478 1.00 95.75 285 LEU A CA 1
ATOM 2245 C C . LEU A 1 285 ? -25.811 -6.590 21.916 1.00 95.75 285 LEU A C 1
ATOM 2247 O O . LEU A 1 285 ? -25.337 -7.584 22.460 1.00 95.75 285 LEU A O 1
ATOM 2251 N N . ALA A 1 286 ? -25.221 -6.029 20.856 1.00 95.69 286 ALA A N 1
ATOM 2252 C CA . ALA A 1 286 ? -23.967 -6.542 20.307 1.00 95.69 286 ALA A CA 1
ATOM 2253 C C . ALA A 1 286 ? -22.816 -6.492 21.331 1.00 95.69 286 ALA A C 1
ATOM 2255 O O . ALA A 1 286 ? -21.985 -7.396 21.366 1.00 95.69 286 ALA A O 1
ATOM 2256 N N . GLY A 1 287 ? -22.776 -5.452 22.169 1.00 97.62 287 GLY A N 1
ATOM 2257 C CA . GLY A 1 287 ? -21.837 -5.320 23.280 1.00 97.62 287 GLY A CA 1
ATOM 2258 C C . GLY A 1 287 ? -22.026 -6.376 24.374 1.00 97.62 287 GLY A C 1
ATOM 2259 O O . GLY A 1 287 ? -21.038 -6.963 24.810 1.00 97.62 287 GLY A O 1
ATOM 2260 N N . LEU A 1 288 ? -23.271 -6.679 24.766 1.00 97.06 288 LEU A N 1
ATOM 2261 C CA . LEU A 1 288 ? -23.595 -7.770 25.700 1.00 97.06 288 LEU A CA 1
ATOM 2262 C C . LEU A 1 288 ? -23.062 -9.111 25.198 1.00 97.06 288 LEU A C 1
ATOM 2264 O O . LEU A 1 288 ? -22.383 -9.827 25.936 1.00 97.06 288 LEU A O 1
ATOM 2268 N N . LEU A 1 289 ? -23.321 -9.411 23.924 1.00 96.44 289 LEU A N 1
ATOM 2269 C CA . LEU A 1 289 ? -22.854 -10.637 23.280 1.00 96.44 289 LEU A CA 1
ATOM 2270 C C . LEU A 1 289 ? -21.320 -10.692 23.197 1.00 96.44 289 LEU A C 1
ATOM 2272 O O . LEU A 1 289 ? -20.730 -11.732 23.482 1.00 96.44 289 LEU A O 1
ATOM 2276 N N . ASP A 1 290 ? -20.654 -9.575 22.876 1.00 96.25 290 ASP A N 1
ATOM 2277 C CA . ASP A 1 290 ? -19.184 -9.480 22.903 1.00 96.25 290 ASP A CA 1
ATOM 2278 C C . ASP A 1 290 ? -18.602 -9.746 24.308 1.00 96.25 290 ASP A C 1
ATOM 2280 O O . ASP A 1 290 ? -17.487 -10.257 24.421 1.00 96.25 290 ASP A O 1
ATOM 2284 N N . CYS A 1 291 ? -19.350 -9.426 25.369 1.00 96.56 291 CYS A N 1
ATOM 2285 C CA . CYS A 1 291 ? -19.002 -9.694 26.769 1.00 96.56 291 CYS A CA 1
ATOM 2286 C C . CYS A 1 291 ? -19.390 -11.111 27.243 1.00 96.56 291 CYS A C 1
ATOM 2288 O O . CYS A 1 291 ? -19.337 -11.388 28.446 1.00 96.56 291 CYS A O 1
ATOM 2290 N N . GLY A 1 292 ? -19.804 -12.002 26.334 1.00 95.62 292 GLY A N 1
ATOM 2291 C CA . GLY A 1 292 ? -20.192 -13.381 26.646 1.00 95.62 292 GLY A CA 1
ATOM 2292 C C . GLY A 1 292 ? -21.467 -13.491 27.481 1.00 95.62 292 GLY A C 1
ATOM 2293 O O . GLY A 1 292 ? -21.621 -14.451 28.234 1.00 95.62 292 GLY A O 1
ATOM 2294 N N . ASP A 1 293 ? -22.331 -12.479 27.429 1.00 95.12 293 ASP A N 1
ATOM 2295 C CA . ASP A 1 293 ? -23.660 -12.559 28.025 1.00 95.12 293 ASP A CA 1
ATOM 2296 C C . ASP A 1 293 ? -24.615 -13.345 27.115 1.00 95.12 293 ASP A C 1
ATOM 2298 O O . ASP A 1 293 ? -24.363 -13.525 25.920 1.00 95.12 293 ASP A O 1
ATOM 2302 N N . THR A 1 294 ? -25.722 -13.811 27.682 1.00 92.88 294 THR A N 1
ATOM 2303 C CA . THR A 1 294 ? -26.736 -14.589 26.961 1.00 92.88 294 THR A CA 1
ATOM 2304 C C . THR A 1 294 ? -28.055 -13.839 26.921 1.00 92.88 294 THR A C 1
ATOM 2306 O O . THR A 1 294 ? -28.450 -13.227 27.910 1.00 92.88 294 THR A O 1
ATOM 2309 N N . ILE A 1 295 ? -28.757 -13.927 25.794 1.00 89.06 295 ILE A N 1
ATOM 2310 C CA . ILE A 1 295 ? -30.092 -13.346 25.625 1.00 89.06 295 ILE A CA 1
ATOM 2311 C C . ILE A 1 295 ? -31.128 -14.454 25.872 1.00 89.06 295 ILE A C 1
ATOM 2313 O O . ILE A 1 295 ? -30.967 -15.543 25.307 1.00 89.06 295 ILE A O 1
ATOM 2317 N N . PRO A 1 296 ? -32.181 -14.216 26.678 1.00 90.00 296 PRO A N 1
ATOM 2318 C CA . PRO A 1 296 ? -33.285 -15.157 26.832 1.00 90.00 296 PRO A CA 1
ATOM 2319 C C . PRO A 1 296 ? -33.895 -15.547 25.482 1.00 90.00 296 PRO A C 1
ATOM 2321 O O . PRO A 1 296 ? -34.006 -14.731 24.565 1.00 90.00 296 PRO A O 1
ATOM 2324 N N . LYS A 1 297 ? -34.317 -16.806 25.348 1.00 88.00 297 LYS A N 1
ATOM 2325 C CA . LYS A 1 297 ? -34.854 -17.340 24.087 1.00 88.00 297 LYS A CA 1
ATOM 2326 C C . LYS A 1 297 ? -36.080 -16.549 23.615 1.00 88.00 297 LYS A C 1
ATOM 2328 O O . LYS A 1 297 ? -36.269 -16.347 22.417 1.00 88.00 297 LYS A O 1
ATOM 2333 N N . GLU A 1 298 ? -36.888 -16.084 24.557 1.00 90.50 298 GLU A N 1
ATOM 2334 C CA . GLU A 1 298 ? -38.092 -15.289 24.337 1.00 90.50 298 GLU A CA 1
ATOM 2335 C C . GLU A 1 298 ? -37.758 -13.951 23.661 1.00 90.50 298 GLU A C 1
ATOM 2337 O O . GLU A 1 298 ? -38.380 -13.59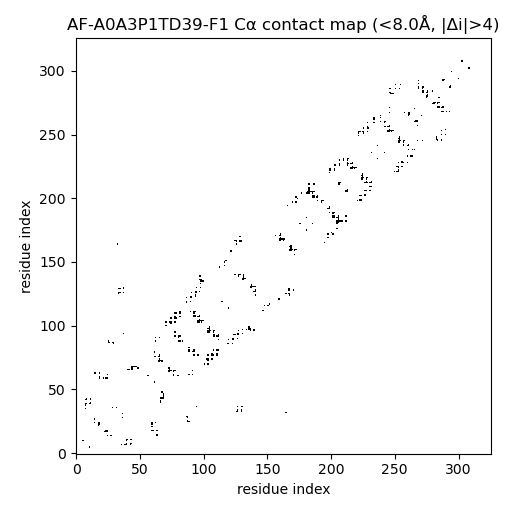3 22.662 1.00 90.50 298 GLU A O 1
ATOM 2342 N N . GLU A 1 299 ? -36.718 -13.254 24.129 1.00 85.94 299 GLU A N 1
ATOM 2343 C CA . GLU A 1 299 ? -36.235 -12.009 23.516 1.00 85.94 299 GLU A CA 1
ATOM 2344 C C . GLU A 1 299 ? -35.696 -12.246 22.100 1.00 85.94 299 GLU A C 1
ATOM 2346 O O . GLU A 1 299 ? -35.972 -11.465 21.187 1.00 85.94 299 GLU A O 1
ATOM 2351 N N . VAL A 1 300 ? -34.991 -13.360 21.873 1.00 84.94 300 VAL A N 1
ATOM 2352 C CA . VAL A 1 300 ? -34.518 -13.737 20.531 1.00 84.94 300 VAL A CA 1
ATOM 2353 C C . VAL A 1 300 ? -35.698 -13.955 19.577 1.00 84.94 300 VAL A C 1
ATOM 2355 O O . VAL A 1 300 ? -35.658 -13.495 18.434 1.00 84.94 300 VAL A O 1
ATOM 2358 N N . HIS A 1 301 ? -36.775 -14.601 20.033 1.00 84.19 301 HIS A N 1
ATOM 2359 C CA . HIS A 1 301 ? -37.989 -14.771 19.231 1.00 84.19 301 HIS A CA 1
ATOM 2360 C C . HIS A 1 301 ? -38.657 -13.438 18.883 1.00 84.19 301 HIS A C 1
ATOM 2362 O O . HIS A 1 301 ? -39.070 -13.266 17.736 1.00 84.19 301 HIS A O 1
ATOM 2368 N N . VAL A 1 302 ? -38.708 -12.483 19.815 1.00 85.62 302 VAL A N 1
ATOM 2369 C CA . VAL A 1 302 ? -39.218 -11.128 19.542 1.00 85.62 302 VAL A CA 1
ATOM 2370 C C . VAL A 1 302 ? -38.359 -10.425 18.484 1.00 85.62 302 VAL A C 1
ATOM 2372 O O . VAL A 1 302 ? -38.898 -9.874 17.521 1.00 85.62 302 VAL A O 1
ATOM 2375 N N . LEU A 1 303 ? -37.028 -10.506 18.588 1.00 84.69 303 LEU A N 1
ATOM 2376 C CA . LEU A 1 303 ? -36.103 -9.892 17.625 1.00 84.69 303 LEU A CA 1
ATOM 2377 C C . LEU A 1 303 ? -36.212 -10.492 16.217 1.00 84.69 303 LEU A C 1
ATOM 2379 O O . LEU A 1 303 ? -36.139 -9.761 15.229 1.00 84.69 303 LEU A O 1
ATOM 2383 N N . MET A 1 304 ? -36.408 -11.810 16.113 1.00 81.94 304 MET A N 1
ATOM 2384 C CA . MET A 1 304 ? -36.583 -12.498 14.828 1.00 81.94 304 MET A CA 1
ATOM 2385 C C . MET A 1 304 ? -37.984 -12.299 14.234 1.00 81.94 304 MET A C 1
ATOM 2387 O O . MET A 1 304 ? -38.120 -12.173 13.017 1.00 81.94 304 MET A O 1
ATOM 2391 N N . GLY A 1 305 ? -39.022 -12.267 15.076 1.00 78.25 305 GLY A N 1
ATOM 2392 C CA . GLY A 1 305 ? -40.423 -12.145 14.663 1.00 78.25 305 GLY A CA 1
ATOM 2393 C C . GLY A 1 305 ? -40.816 -10.743 14.195 1.00 78.25 305 GLY A C 1
ATOM 2394 O O . GLY A 1 305 ? -41.728 -10.603 13.386 1.00 78.25 305 GLY A O 1
ATOM 2395 N N . SER A 1 306 ? -40.090 -9.708 14.624 1.00 71.81 306 SER A N 1
ATOM 2396 C CA . SER A 1 306 ? -40.381 -8.299 14.309 1.00 71.81 306 SER A CA 1
ATOM 2397 C C . SER A 1 306 ? -40.068 -7.873 12.861 1.00 71.81 306 SER A C 1
ATOM 2399 O O . SER A 1 306 ? -40.003 -6.681 12.574 1.00 71.81 306 SER A O 1
ATOM 2401 N N . GLY A 1 307 ? -39.883 -8.808 11.921 1.00 54.78 307 GLY A N 1
ATOM 2402 C CA . GLY A 1 307 ? -39.710 -8.464 10.506 1.00 54.78 307 GLY A CA 1
ATOM 2403 C C . GLY A 1 307 ? -38.408 -7.711 10.230 1.00 54.78 307 GLY A C 1
ATOM 2404 O O . GLY A 1 307 ? -38.406 -6.672 9.575 1.00 54.78 307 GLY A O 1
ATOM 2405 N N . GLY A 1 308 ? -37.300 -8.272 10.719 1.00 48.00 308 GLY A N 1
ATOM 2406 C CA . GLY A 1 308 ? -35.943 -7.861 10.387 1.00 48.00 308 GLY A CA 1
ATOM 2407 C C . GLY A 1 308 ? -35.458 -6.661 11.191 1.00 48.00 308 GLY A C 1
ATOM 2408 O O . GLY A 1 308 ? -36.112 -5.626 11.272 1.00 48.00 308 GLY A O 1
ATOM 2409 N N . LEU A 1 309 ? -34.235 -6.774 11.708 1.00 54.19 309 LEU A N 1
ATOM 2410 C CA . LEU A 1 309 ? -33.338 -5.636 11.880 1.00 54.19 309 LEU A CA 1
ATOM 2411 C C . LEU A 1 309 ? -33.336 -4.854 10.558 1.00 54.19 309 LEU A C 1
ATOM 2413 O O . LEU A 1 309 ? -32.522 -5.134 9.678 1.00 54.19 309 LEU A O 1
ATOM 2417 N N . ARG A 1 310 ? -34.287 -3.929 10.363 1.00 52.25 310 ARG A N 1
ATOM 2418 C CA . ARG A 1 310 ? -34.275 -3.007 9.231 1.00 52.25 310 ARG A CA 1
ATOM 2419 C C . ARG A 1 310 ? -32.924 -2.333 9.324 1.00 52.25 310 ARG A C 1
ATOM 2421 O O . ARG A 1 310 ? -32.663 -1.603 10.281 1.00 52.25 310 ARG A O 1
ATOM 2428 N N . ALA A 1 311 ? -32.048 -2.659 8.374 1.00 52.75 311 ALA A N 1
ATOM 2429 C CA . ALA A 1 311 ? -30.759 -2.013 8.259 1.00 52.75 311 ALA A CA 1
ATOM 2430 C C . ALA A 1 311 ? -31.016 -0.505 8.390 1.00 52.75 311 ALA A C 1
ATOM 2432 O O . ALA A 1 311 ? -31.956 -0.013 7.753 1.00 52.75 311 ALA A O 1
ATOM 2433 N N . PRO A 1 312 ? -30.284 0.208 9.266 1.00 52.81 312 PRO A N 1
ATOM 2434 C CA . PRO A 1 312 ? -30.518 1.628 9.472 1.00 52.81 312 PRO A CA 1
ATOM 2435 C C . PRO A 1 312 ? -30.554 2.296 8.100 1.00 52.81 312 PRO A C 1
ATOM 2437 O O . PRO A 1 312 ? -29.636 2.085 7.304 1.00 52.81 312 PRO A O 1
ATOM 2440 N N . ALA A 1 313 ? -31.645 3.015 7.814 1.00 48.03 313 ALA A N 1
ATOM 2441 C CA . ALA A 1 313 ? -31.861 3.651 6.522 1.00 48.03 313 ALA A CA 1
ATOM 2442 C C . ALA A 1 313 ? -30.570 4.371 6.091 1.00 48.03 313 ALA A C 1
ATOM 2444 O O . ALA A 1 313 ? -29.944 5.033 6.932 1.00 48.03 313 ALA A O 1
ATOM 2445 N N . PRO A 1 314 ? -30.115 4.206 4.834 1.00 49.81 314 PRO A N 1
ATOM 2446 C CA . PRO A 1 314 ? -28.863 4.795 4.389 1.00 49.81 314 PRO A CA 1
ATOM 2447 C C . PRO A 1 314 ? -28.877 6.298 4.689 1.00 49.81 314 PRO A C 1
ATOM 2449 O O . PRO A 1 314 ? -29.788 7.020 4.283 1.00 49.81 314 PRO A O 1
ATOM 2452 N N . ARG A 1 315 ? -27.875 6.759 5.451 1.00 48.97 315 ARG A N 1
ATOM 2453 C CA . ARG A 1 315 ? -27.653 8.182 5.744 1.00 48.97 315 ARG A CA 1
ATOM 2454 C C . ARG A 1 315 ? -27.423 8.905 4.416 1.00 48.97 315 ARG A C 1
ATOM 2456 O O . ARG A 1 315 ? -26.318 8.865 3.888 1.00 48.97 315 ARG A O 1
ATOM 2463 N N . GLY A 1 316 ? -28.470 9.513 3.871 1.00 45.28 316 GLY A N 1
ATOM 2464 C CA . GLY A 1 316 ? -28.420 10.203 2.582 1.00 45.28 316 GLY A CA 1
ATOM 2465 C C . GLY A 1 316 ? -29.754 10.789 2.122 1.00 45.28 316 GLY A C 1
ATOM 2466 O O . GLY A 1 316 ? -29.751 11.743 1.355 1.00 45.28 316 GLY A O 1
ATOM 2467 N N . ALA A 1 317 ? -30.891 10.298 2.624 1.00 41.09 317 ALA A N 1
ATOM 2468 C CA . ALA A 1 317 ? -32.180 10.938 2.373 1.00 41.09 317 ALA A CA 1
ATOM 2469 C C . ALA A 1 317 ? -32.361 12.142 3.313 1.00 41.09 317 ALA A C 1
ATOM 2471 O O . ALA A 1 317 ? -32.896 12.012 4.413 1.00 41.09 317 ALA A O 1
ATOM 2472 N N . VAL A 1 318 ? -31.874 13.313 2.895 1.00 45.28 318 VAL A N 1
ATOM 2473 C CA . VAL A 1 318 ? -32.352 14.590 3.440 1.00 45.28 318 VAL A CA 1
ATOM 2474 C C . VAL A 1 318 ? -33.826 14.694 3.030 1.00 45.28 318 VAL A C 1
ATOM 2476 O O . VAL A 1 318 ? -34.101 14.668 1.828 1.00 45.28 318 VAL A O 1
ATOM 2479 N N . PRO A 1 319 ? -34.788 14.753 3.967 1.00 44.22 319 PRO A N 1
ATOM 2480 C CA . PRO A 1 319 ? -36.173 14.992 3.601 1.00 44.22 319 PRO A CA 1
ATOM 2481 C C . PRO A 1 319 ? -36.244 16.376 2.960 1.00 44.22 319 PRO A C 1
ATOM 2483 O O . PRO A 1 319 ? -35.869 17.369 3.584 1.00 44.22 319 PRO A O 1
ATOM 2486 N N . GLY A 1 320 ? -36.668 16.424 1.697 1.00 45.00 320 GLY A N 1
ATOM 2487 C CA . GLY A 1 320 ? -36.902 17.673 0.990 1.00 45.00 320 GLY A CA 1
ATOM 2488 C C . GLY A 1 320 ? -37.842 18.549 1.810 1.00 45.00 320 GLY A C 1
ATOM 2489 O O . GLY A 1 320 ? -38.930 18.121 2.193 1.00 45.00 320 GLY A O 1
ATOM 2490 N N . THR A 1 321 ? -37.397 19.765 2.102 1.00 43.28 321 THR A N 1
ATOM 2491 C CA . THR A 1 321 ? -38.207 20.827 2.689 1.00 43.28 321 THR A CA 1
ATOM 2492 C C . THR A 1 321 ? -39.345 21.156 1.727 1.00 43.28 321 THR A C 1
ATOM 2494 O O . THR A 1 321 ? -39.160 21.915 0.777 1.00 43.28 321 THR A O 1
ATOM 2497 N N . ALA A 1 322 ? -40.516 20.559 1.947 1.00 41.56 322 ALA A N 1
ATOM 2498 C CA . ALA A 1 322 ? -41.752 21.025 1.342 1.00 41.56 322 ALA A CA 1
ATOM 2499 C C . ALA A 1 322 ? -42.088 22.383 1.970 1.00 41.56 322 ALA A C 1
ATOM 2501 O O . ALA A 1 322 ? -42.269 22.490 3.183 1.00 41.56 322 ALA A O 1
ATOM 2502 N N . GLY A 1 323 ? -42.075 23.423 1.139 1.00 38.50 323 GLY A N 1
ATOM 2503 C CA . GLY A 1 323 ? -42.378 24.787 1.541 1.00 38.50 323 GLY A CA 1
ATOM 2504 C C . GLY A 1 323 ? -43.838 24.941 1.954 1.00 38.50 323 GLY A C 1
ATOM 2505 O O . GLY A 1 323 ? -44.743 24.516 1.239 1.00 38.50 323 GLY A O 1
ATOM 2506 N N . CYS A 1 324 ? -44.058 25.599 3.090 1.00 38.00 324 CYS A N 1
ATOM 2507 C CA . CYS A 1 324 ? -45.324 26.261 3.369 1.00 38.00 324 CYS A CA 1
ATOM 2508 C C . CYS A 1 324 ? -45.365 27.553 2.546 1.00 38.00 324 CYS A C 1
ATOM 2510 O O . CYS A 1 324 ? -44.587 28.474 2.798 1.00 38.00 324 CYS A O 1
ATOM 2512 N N . GLY A 1 325 ? -46.241 27.587 1.542 1.00 49.72 325 GLY A N 1
ATOM 2513 C CA . GLY A 1 325 ? -46.685 28.825 0.909 1.00 49.72 325 GLY A CA 1
ATOM 2514 C C . GLY A 1 325 ? -47.603 29.609 1.849 1.00 49.72 325 GLY A C 1
ATOM 2515 O O . GLY A 1 325 ? -48.311 29.007 2.660 1.00 49.72 325 GLY A O 1
ATOM 2516 N N . ALA A 1 326 ? -47.517 30.935 1.745 1.00 48.72 326 ALA A N 1
ATOM 2517 C CA . ALA A 1 326 ? -48.413 31.906 2.366 1.00 48.72 326 ALA A CA 1
ATOM 2518 C C . ALA A 1 326 ? -49.763 31.976 1.640 1.00 48.72 326 ALA A C 1
ATOM 2520 O O . ALA A 1 326 ? -49.782 31.687 0.419 1.00 48.72 326 ALA A O 1
#

Foldseek 3Di:
DDPDDDQLLVLLVVLVVCLVVVHDSLVSLVPDFLLSNLRNLVNQLVDPDPDDPDPDDDLSCLLSLCSYVDPVSVLVSLVSLLPDDDQSSLLSLLLQCQPPDPSSNVSSVVSNLVDDDDVSCLRNLSNLLSSDPPPSSVCVNVVVCVSCVVPCPPPVLVCQCVRPDPSSVVVSLVVCVVVPPALVNLLVSLLPDDDPVSVLVSLVRNVPDLVSLVVQCPDPDLNSVLVSLVSDDLVNDDPVSLLVQCLDPDLSSNVSSCVSCVVVVHNLLVVLVVCCVPPVRVSSVVSNVSVVHDDPPVVVCVQVVVPDPPPPPPPPPPPPPDDDDD

Mean predicted aligned error: 6.65 Å

Nearest PDB structures (foldseek):
  3ltm-assembly1_B  TM=3.659E-01  e=4.268E-02  synthetic construct
  8aw4-assembly1_A  TM=3.496E-01  e=4.612E-01  synthetic construct
  6g4j-assembly1_B  TM=4.539E-01  e=2.254E+00  synthetic construct
  8rc4-assembly1_d  TM=2.074E-01  e=3.167E-01  Homo sapiens
  7som-assembly1_H  TM=2.119E-01  e=8.941E+00  Chlamydomonas reinhardtii

Sequence (326 aa):
MSDFPPSSQVLVEQLAEVTNAGGDVDQLILSWTARTLIEVDAAARGRRFTWPHHRRLPPHEVPLLSMTHDGHRREAAVQMLSSRSGVASDRLLALRLGDHVRQVRRAAWQALLARPFAPQLNVVVPVLVALRGRVVSSTALDDYARAVEPRLGHALWRDFLEHPDPGTRRWAVTEQITCGMDPATALEQLGREQDLLLVRALVEVAVGRQEIAHSLLSGRTAIGRRRALEVLRASALSVAQIEQRLLDRSSMVRRMAVFRAKDVGVDARTWYRERWTVCQDPRALAGLLDCGDTIPKEEVHVLMGSGGLRAPAPRGAVPGTAGCGA